Protein AF-A0A849E398-F1 (afdb_monomer)

Mean predicted aligned error: 9.37 Å

Structure (mmCIF, N/CA/C/O backbone):
data_AF-A0A849E398-F1
#
_entry.id   AF-A0A849E398-F1
#
loop_
_atom_site.group_PDB
_atom_site.id
_atom_site.type_symbol
_atom_site.label_atom_id
_atom_site.label_alt_id
_atom_site.label_comp_id
_atom_site.label_asym_id
_atom_site.label_entity_id
_atom_site.label_seq_id
_atom_site.pdbx_PDB_ins_code
_atom_site.Cartn_x
_atom_site.Cartn_y
_atom_site.Cartn_z
_atom_site.occupancy
_atom_site.B_iso_or_equiv
_atom_site.auth_seq_id
_atom_site.auth_comp_id
_atom_site.auth_asym_id
_atom_site.auth_atom_id
_atom_site.pdbx_PDB_model_num
ATOM 1 N N . MET A 1 1 ? -22.373 -8.648 -7.596 1.00 39.03 1 MET A N 1
ATOM 2 C CA . MET A 1 1 ? -21.657 -7.659 -8.432 1.00 39.03 1 MET A CA 1
ATOM 3 C C . MET A 1 1 ? -22.653 -6.930 -9.319 1.00 39.03 1 MET A C 1
ATOM 5 O O . MET A 1 1 ? -23.076 -7.460 -10.339 1.00 39.03 1 MET A O 1
ATOM 9 N N . GLN A 1 2 ? -23.095 -5.752 -8.886 1.00 28.80 2 GLN A N 1
ATOM 10 C CA . GLN A 1 2 ? -24.038 -4.921 -9.629 1.00 28.80 2 GLN A CA 1
ATOM 11 C C . GLN A 1 2 ? -23.223 -4.008 -10.554 1.00 28.80 2 GLN A C 1
ATOM 13 O O . GLN A 1 2 ? -22.438 -3.191 -10.081 1.00 28.80 2 GLN A O 1
ATOM 18 N N . LYS A 1 3 ? -23.329 -4.218 -11.870 1.00 31.73 3 LYS A N 1
ATOM 19 C CA . LYS A 1 3 ? -22.633 -3.413 -12.881 1.00 31.73 3 LYS A CA 1
ATOM 20 C C . LYS A 1 3 ? -23.387 -2.097 -13.063 1.00 31.73 3 LYS A C 1
ATOM 22 O O . LYS A 1 3 ? -24.464 -2.095 -13.654 1.00 31.73 3 LYS A O 1
ATOM 27 N N . SER A 1 4 ? -22.825 -0.998 -12.572 1.00 36.06 4 SER A N 1
ATOM 28 C CA . SER A 1 4 ? -23.300 0.346 -12.903 1.00 36.06 4 SER A CA 1
ATOM 29 C C . SER A 1 4 ? -22.571 0.833 -14.153 1.00 36.06 4 SER A C 1
ATOM 31 O O . SER A 1 4 ? -21.384 1.143 -14.111 1.00 36.06 4 SER A O 1
ATOM 33 N N . ASN A 1 5 ? -23.286 0.867 -15.278 1.00 31.56 5 ASN A N 1
ATOM 34 C CA . ASN A 1 5 ? -22.826 1.495 -16.512 1.00 31.56 5 ASN A CA 1
ATOM 35 C C . ASN A 1 5 ? -22.962 3.017 -16.374 1.00 31.56 5 ASN A C 1
ATOM 37 O O . ASN A 1 5 ? -24.070 3.541 -16.472 1.00 31.56 5 ASN A O 1
ATOM 41 N N . PHE A 1 6 ? -21.850 3.724 -16.187 1.00 32.88 6 PHE A N 1
ATOM 42 C CA . PHE A 1 6 ? -21.800 5.171 -16.393 1.00 32.88 6 PHE A CA 1
ATOM 43 C C . PHE A 1 6 ? -21.430 5.452 -17.852 1.00 32.88 6 PHE A C 1
ATOM 45 O O . PHE A 1 6 ? -20.308 5.198 -18.287 1.00 32.88 6 PHE A O 1
ATOM 52 N N . LEU A 1 7 ? -22.401 5.945 -18.624 1.00 28.73 7 LEU A N 1
ATOM 53 C CA . LEU A 1 7 ? -22.162 6.531 -19.940 1.00 28.73 7 LEU A CA 1
ATOM 54 C C . LEU A 1 7 ? -21.456 7.881 -19.757 1.00 28.73 7 LEU A C 1
ATOM 56 O O . LEU A 1 7 ? -22.035 8.815 -19.208 1.00 28.73 7 LEU A O 1
ATOM 60 N N . PHE A 1 8 ? -20.220 7.984 -20.243 1.00 36.38 8 PHE A N 1
ATOM 61 C CA . PHE A 1 8 ? -19.510 9.251 -20.401 1.00 36.38 8 PHE A CA 1
ATOM 62 C C . PHE A 1 8 ? -19.861 9.862 -21.760 1.00 36.38 8 PHE A C 1
ATOM 64 O O . PHE A 1 8 ? -19.475 9.332 -22.802 1.00 36.38 8 PHE A O 1
ATOM 71 N N . THR A 1 9 ? -20.580 10.984 -21.750 1.00 31.95 9 THR A N 1
ATOM 72 C CA . THR A 1 9 ? -20.839 11.779 -22.956 1.00 31.95 9 THR A CA 1
ATOM 73 C C . THR A 1 9 ? -19.773 12.864 -23.093 1.00 31.95 9 THR A C 1
ATOM 75 O O . THR A 1 9 ? -19.512 13.634 -22.173 1.00 31.95 9 THR A O 1
ATOM 78 N N . THR A 1 10 ? -19.148 12.888 -24.264 1.00 38.22 10 THR A N 1
ATOM 79 C CA . THR A 1 10 ? -18.083 13.782 -24.721 1.00 38.22 10 THR A CA 1
ATOM 80 C C . THR A 1 10 ? -18.471 15.265 -24.616 1.00 38.22 10 THR A C 1
ATOM 82 O O . THR A 1 10 ? -19.484 15.680 -25.178 1.00 38.22 10 THR A O 1
ATOM 85 N N . LEU A 1 11 ? -17.650 16.082 -23.943 1.00 35.12 11 LEU A N 1
ATOM 86 C CA . LEU A 1 11 ? -17.787 17.543 -23.924 1.00 35.12 11 LEU A CA 1
ATOM 87 C C . LEU A 1 11 ? -17.336 18.116 -25.281 1.00 35.12 11 LEU A C 1
ATOM 89 O O . LEU A 1 11 ? -16.148 18.123 -25.600 1.00 35.12 11 LEU A O 1
ATOM 93 N N . ILE A 1 12 ? -18.287 18.587 -26.087 1.00 40.00 12 ILE A N 1
ATOM 94 C CA . ILE A 1 12 ? -18.017 19.404 -27.275 1.00 40.00 12 ILE A CA 1
ATOM 95 C C . ILE A 1 12 ? -17.796 20.845 -26.804 1.00 40.00 12 ILE A C 1
ATOM 97 O O . ILE A 1 12 ? -18.658 21.440 -26.159 1.00 40.00 12 ILE A O 1
ATOM 101 N N . THR A 1 13 ? -16.643 21.417 -27.140 1.00 45.06 13 THR A N 1
ATOM 102 C CA . THR A 1 13 ? -16.348 22.843 -26.996 1.00 45.06 13 THR A CA 1
ATOM 103 C C . THR A 1 13 ? -17.248 23.655 -27.930 1.00 45.06 13 THR A C 1
ATOM 105 O O . THR A 1 13 ? -17.006 23.742 -29.131 1.00 45.06 13 THR A O 1
ATOM 108 N N . ALA A 1 14 ? -18.295 24.268 -27.379 1.00 37.00 14 ALA A N 1
ATOM 109 C CA . ALA A 1 14 ? -19.116 25.250 -28.078 1.00 37.00 14 ALA A CA 1
ATOM 110 C C . ALA A 1 14 ? -18.798 26.651 -27.541 1.00 37.00 14 ALA A C 1
ATOM 112 O O . ALA A 1 14 ? -19.185 27.022 -26.435 1.00 37.00 14 ALA A O 1
ATOM 113 N N . SER A 1 15 ? -18.061 27.430 -28.332 1.00 46.34 15 SER A N 1
ATOM 114 C CA . SER A 1 15 ? -17.864 28.863 -28.121 1.00 46.34 15 SER A CA 1
ATOM 115 C C . SER A 1 15 ? -19.216 29.573 -28.240 1.00 46.34 15 SER A C 1
ATOM 117 O O . SER A 1 15 ? -19.735 29.734 -29.344 1.00 46.34 15 SER A O 1
ATOM 119 N N . LEU A 1 16 ? -19.811 29.970 -27.113 1.00 40.53 16 LEU A N 1
ATOM 120 C CA . LEU A 1 16 ? -21.103 30.652 -27.095 1.00 40.53 16 LEU A CA 1
ATOM 121 C C . LEU A 1 16 ? -20.897 32.174 -27.099 1.00 40.53 16 LEU A C 1
ATOM 123 O O . LEU A 1 16 ? -20.474 32.773 -26.112 1.00 40.53 16 LEU A O 1
ATOM 127 N N . LEU A 1 17 ? -21.188 32.792 -28.245 1.00 44.00 17 LEU A N 1
ATOM 128 C CA . LEU A 1 17 ? -21.324 34.239 -28.404 1.00 44.00 17 LEU A CA 1
ATOM 129 C C . LEU A 1 17 ? -22.580 34.706 -27.654 1.00 44.00 17 LEU A C 1
ATOM 131 O O . LEU A 1 17 ? -23.696 34.310 -27.993 1.00 44.00 17 LEU A O 1
ATOM 135 N N . ILE A 1 18 ? -22.396 35.559 -26.646 1.00 53.00 18 ILE A N 1
ATOM 136 C CA . ILE A 1 18 ? -23.486 36.158 -25.869 1.00 53.00 18 ILE A CA 1
ATOM 137 C C . ILE A 1 18 ? -24.144 37.244 -26.727 1.00 53.00 18 ILE A C 1
ATOM 139 O O . ILE A 1 18 ? -23.581 38.322 -26.916 1.00 53.00 18 ILE A O 1
ATOM 143 N N . ASN A 1 19 ? -25.339 36.963 -27.248 1.00 43.03 19 ASN A N 1
ATOM 144 C CA . ASN A 1 19 ? -26.236 38.001 -27.747 1.00 43.03 19 ASN A CA 1
ATOM 145 C C . ASN A 1 19 ? -27.068 38.530 -26.578 1.00 43.03 19 ASN A C 1
ATOM 147 O O . ASN A 1 19 ? -27.818 37.792 -25.943 1.00 43.03 19 ASN A O 1
ATOM 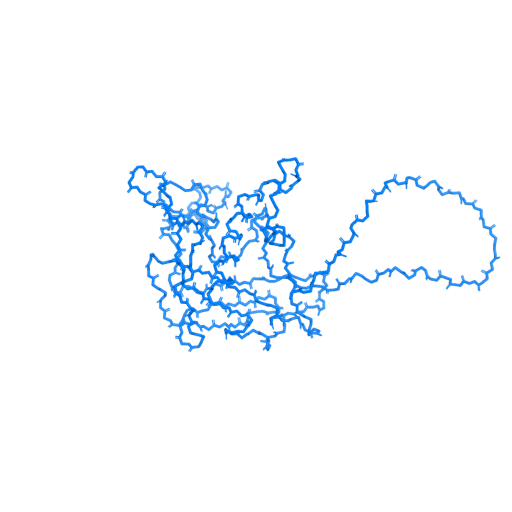151 N N . LEU A 1 20 ? -26.913 39.824 -26.308 1.00 52.88 20 LEU A N 1
ATOM 152 C CA . LEU A 1 20 ? -27.675 40.573 -25.322 1.00 52.88 20 LEU A CA 1
ATOM 153 C C . LEU A 1 20 ? -28.962 41.097 -25.975 1.00 52.88 20 LEU A C 1
ATOM 155 O O . LEU A 1 20 ? -28.922 42.080 -26.712 1.00 52.88 20 LEU A O 1
ATOM 159 N N . THR A 1 21 ? -30.104 40.480 -25.674 1.00 60.03 21 THR A N 1
ATOM 160 C CA . THR A 1 21 ? -31.428 41.096 -25.855 1.00 60.03 21 THR A CA 1
ATOM 161 C C . THR A 1 21 ? -32.312 40.710 -24.673 1.00 60.03 21 THR A C 1
ATOM 163 O O . THR A 1 21 ? -32.605 39.531 -24.488 1.00 60.03 21 THR A O 1
ATOM 166 N N . GLY A 1 22 ? -32.706 41.683 -23.851 1.00 45.12 22 GLY A N 1
ATOM 167 C CA . GLY A 1 22 ? -33.630 41.464 -22.736 1.00 45.12 22 GLY A CA 1
ATOM 168 C C . GLY A 1 22 ? -35.095 41.629 -23.141 1.00 45.12 22 GLY A C 1
ATOM 169 O O . GLY A 1 22 ? -35.375 42.367 -24.081 1.00 45.12 22 GLY A O 1
ATOM 170 N N . CYS A 1 23 ? -36.015 41.005 -22.394 1.00 56.72 23 CYS A N 1
ATOM 171 C CA . CYS A 1 23 ? -37.279 41.614 -21.954 1.00 56.72 23 CYS A CA 1
ATOM 172 C C . CYS A 1 23 ? -38.019 40.698 -20.951 1.00 56.72 23 CYS A C 1
ATOM 174 O O . CYS A 1 23 ? -38.352 39.570 -21.290 1.00 56.72 23 CYS A O 1
ATOM 176 N N . GLY A 1 24 ? -38.243 41.230 -19.745 1.00 47.62 24 GLY A N 1
ATOM 177 C CA . GLY A 1 24 ? -39.257 40.923 -18.721 1.00 47.62 24 GLY A CA 1
ATOM 178 C C . GLY A 1 24 ? -40.036 39.601 -18.700 1.00 47.62 24 GLY A C 1
ATOM 179 O O . GLY A 1 24 ? -40.875 39.359 -19.559 1.00 47.62 24 GLY A O 1
ATOM 180 N N . SER A 1 25 ? -39.903 38.875 -17.588 1.00 43.19 25 SER A N 1
ATOM 181 C CA . SER A 1 25 ? -40.995 38.548 -16.652 1.00 43.19 25 SER A CA 1
ATOM 182 C C . SER A 1 25 ? -40.379 37.930 -15.388 1.00 43.19 25 SER A C 1
ATOM 184 O O . SER A 1 25 ? -39.350 37.266 -15.476 1.00 43.19 25 SER A O 1
ATOM 186 N N . ASP A 1 26 ? -40.971 38.211 -14.228 1.00 52.12 26 ASP A N 1
ATOM 187 C CA . ASP A 1 26 ? -40.501 37.857 -12.882 1.00 52.12 26 ASP A CA 1
ATOM 188 C C . ASP A 1 26 ? -40.542 36.346 -12.589 1.00 52.12 26 ASP A C 1
ATOM 190 O O . ASP A 1 26 ? -41.364 35.886 -11.803 1.00 52.12 26 ASP A O 1
ATOM 194 N N . ASP A 1 27 ? -39.620 35.582 -13.168 1.00 52.88 27 ASP A N 1
ATOM 195 C CA . ASP A 1 27 ? -39.267 34.251 -12.682 1.00 52.88 27 ASP A CA 1
ATOM 196 C C . ASP A 1 27 ? -37.792 34.287 -12.275 1.00 52.88 27 ASP A C 1
ATOM 198 O O . ASP A 1 27 ? -36.885 34.359 -13.107 1.00 52.88 27 ASP A O 1
ATOM 202 N N . ASN A 1 28 ? -37.538 34.293 -10.963 1.00 54.06 28 ASN A N 1
ATOM 203 C CA . ASN A 1 28 ? -36.211 34.038 -10.409 1.00 54.06 28 ASN A CA 1
ATOM 204 C C . ASN A 1 28 ? -35.897 32.549 -10.603 1.00 54.06 28 ASN A C 1
ATOM 206 O O . ASN A 1 28 ? -35.917 31.775 -9.647 1.00 54.06 28 ASN A O 1
ATOM 210 N N . ASP A 1 29 ? -35.676 32.154 -11.855 1.00 56.31 29 ASP A N 1
ATOM 211 C CA . ASP A 1 29 ? -35.221 30.823 -12.225 1.00 56.31 29 ASP A CA 1
ATOM 212 C C . ASP A 1 29 ? -33.737 30.752 -11.850 1.00 56.31 29 ASP A C 1
ATOM 214 O O . ASP A 1 29 ? -32.826 31.038 -12.632 1.00 56.31 29 ASP A O 1
ATOM 218 N N . THR A 1 30 ? -33.484 30.516 -10.562 1.00 62.19 30 THR A N 1
ATOM 219 C CA . THR A 1 30 ? -32.141 30.243 -10.070 1.00 62.19 30 THR A CA 1
ATOM 220 C C . THR A 1 30 ? -31.662 28.994 -10.781 1.00 62.19 30 THR A C 1
ATOM 222 O O . THR A 1 30 ? -32.211 27.917 -10.565 1.00 62.19 30 THR A O 1
ATOM 225 N N . ILE A 1 31 ? -30.643 29.139 -11.626 1.00 66.00 31 ILE A N 1
ATOM 226 C CA . ILE A 1 31 ? -29.955 28.004 -12.234 1.00 66.00 31 ILE A CA 1
ATOM 227 C C . ILE A 1 31 ? -29.358 27.181 -11.088 1.00 66.00 31 ILE A C 1
ATOM 229 O O . ILE A 1 31 ? -28.318 27.536 -10.530 1.00 66.00 31 ILE A O 1
ATOM 233 N N . GLU A 1 32 ? -30.049 26.112 -10.703 1.00 72.25 32 GLU A N 1
ATOM 234 C CA . GLU A 1 32 ? -29.583 25.160 -9.705 1.00 72.25 32 GLU A CA 1
ATOM 235 C C . GLU A 1 32 ? -28.477 24.332 -10.365 1.00 72.25 32 GLU A C 1
ATOM 237 O O . GLU A 1 32 ? -28.721 23.441 -11.182 1.00 72.25 32 GLU A O 1
ATOM 242 N N . LEU A 1 33 ? -27.225 24.711 -10.103 1.00 75.81 33 LEU A N 1
ATOM 243 C CA . LEU A 1 33 ? -26.089 23.917 -10.548 1.00 75.81 33 LEU A CA 1
ATOM 244 C C . LEU A 1 33 ? -26.115 22.589 -9.784 1.00 75.81 33 LEU A C 1
ATOM 246 O O . LEU A 1 33 ? -26.339 22.602 -8.572 1.00 75.81 33 LEU A O 1
ATOM 250 N N . PRO A 1 34 ? -25.876 21.450 -10.454 1.00 76.94 34 PRO A N 1
ATOM 251 C CA . PRO A 1 34 ? -25.828 20.170 -9.767 1.00 76.94 34 PRO A CA 1
ATOM 252 C C . PRO A 1 34 ? -24.767 20.216 -8.663 1.00 76.94 34 PRO A C 1
ATOM 254 O O . PRO A 1 34 ? -23.627 20.623 -8.907 1.00 76.94 34 PRO A O 1
ATOM 257 N N . GLU A 1 35 ? -25.146 19.807 -7.451 1.00 80.19 35 GLU A N 1
ATOM 258 C CA . GLU A 1 35 ? -24.208 19.684 -6.338 1.00 80.19 35 GLU A CA 1
ATOM 259 C C . GLU A 1 35 ? -23.122 18.670 -6.715 1.00 80.19 35 GLU A C 1
ATOM 261 O O . GLU A 1 35 ? -23.411 17.554 -7.159 1.00 80.19 35 GLU A O 1
ATOM 266 N N . ILE A 1 36 ? -21.856 19.067 -6.572 1.00 81.50 36 ILE A N 1
ATOM 267 C CA . ILE A 1 36 ? -20.735 18.149 -6.771 1.00 81.50 36 ILE A CA 1
ATOM 268 C C . ILE A 1 36 ? -20.772 17.143 -5.616 1.00 81.50 36 ILE A C 1
ATOM 270 O O . ILE A 1 36 ? -20.712 17.570 -4.461 1.00 81.50 36 ILE A O 1
ATOM 274 N N . PRO A 1 37 ? -20.833 15.825 -5.884 1.00 86.56 37 PRO A N 1
ATOM 275 C CA . PRO A 1 37 ? -20.825 14.831 -4.823 1.00 86.56 37 PRO A CA 1
ATOM 276 C C . PRO A 1 37 ? -19.591 14.991 -3.937 1.00 86.56 37 PRO A C 1
ATOM 278 O O . PRO A 1 37 ? -18.456 15.016 -4.428 1.00 86.56 37 PRO A O 1
ATOM 281 N N . LYS A 1 38 ? -19.813 15.092 -2.627 1.00 91.56 38 LYS A N 1
ATOM 282 C CA . LYS A 1 38 ? -18.729 15.085 -1.649 1.00 91.56 38 LYS A CA 1
ATOM 283 C C . LYS A 1 38 ? -18.169 13.672 -1.561 1.00 91.56 38 LYS A C 1
ATOM 285 O O . LYS A 1 38 ? -18.923 12.708 -1.458 1.00 91.56 38 LYS A O 1
ATOM 290 N N . LEU A 1 39 ? -16.854 13.553 -1.642 1.00 94.06 39 LEU A N 1
ATOM 291 C CA . LEU A 1 39 ? -16.155 12.281 -1.647 1.00 94.06 39 LEU A CA 1
ATOM 292 C C . LEU A 1 39 ? -14.870 12.387 -0.841 1.00 94.06 39 LEU A C 1
ATOM 294 O O . LEU A 1 39 ? -14.196 13.419 -0.833 1.00 94.06 39 LEU A O 1
ATOM 298 N N . MET A 1 40 ? -14.528 11.274 -0.210 1.00 96.62 40 MET A N 1
ATOM 299 C CA . MET A 1 40 ? -13.259 11.063 0.458 1.00 96.62 40 MET A CA 1
ATOM 300 C C . MET A 1 40 ? -12.630 9.780 -0.085 1.00 96.62 40 MET A C 1
ATOM 302 O O . MET A 1 40 ? -13.318 8.771 -0.264 1.00 96.62 40 MET A O 1
ATOM 306 N N . VAL A 1 41 ? -11.332 9.837 -0.378 1.00 97.12 41 VAL A N 1
ATOM 307 C CA . VAL A 1 41 ? -10.562 8.751 -1.001 1.00 97.12 41 VAL A CA 1
ATOM 308 C C . VAL A 1 41 ? -9.262 8.511 -0.236 1.00 97.12 41 VAL A C 1
ATOM 310 O O . VAL A 1 41 ? -8.697 9.468 0.301 1.00 97.12 41 VAL A O 1
ATOM 313 N N . PRO A 1 42 ? -8.749 7.272 -0.175 1.00 96.88 42 PRO A N 1
ATOM 314 C CA . PRO A 1 42 ? -7.367 7.018 0.220 1.00 96.88 42 PRO A CA 1
ATOM 315 C C . PRO A 1 42 ? -6.409 7.614 -0.811 1.00 96.88 42 PRO A C 1
ATOM 317 O O . PRO A 1 42 ? -6.642 7.475 -2.005 1.00 96.88 42 PRO A O 1
ATOM 320 N N . THR A 1 43 ? -5.321 8.239 -0.372 1.00 96.06 43 THR A N 1
ATOM 321 C CA . THR A 1 43 ? -4.315 8.815 -1.270 1.00 96.06 43 THR A CA 1
ATOM 322 C C . THR A 1 43 ? -3.596 7.706 -2.040 1.00 96.06 43 THR A C 1
ATOM 324 O O . THR A 1 43 ? -2.847 6.928 -1.447 1.00 96.06 43 THR A O 1
ATOM 327 N N . TYR A 1 44 ? -3.786 7.646 -3.359 1.00 95.19 44 TYR A N 1
ATOM 328 C CA . TYR A 1 44 ? -3.021 6.763 -4.241 1.00 95.19 44 TYR A CA 1
ATOM 329 C C . TYR A 1 44 ? -2.891 7.392 -5.630 1.00 95.19 44 TYR A C 1
ATOM 331 O O . TYR A 1 44 ? -3.655 7.082 -6.536 1.00 95.19 44 TYR A O 1
ATOM 339 N N . ALA A 1 45 ? -1.901 8.267 -5.786 1.00 93.50 45 ALA A N 1
ATOM 340 C CA . ALA A 1 45 ? -1.553 8.935 -7.036 1.00 93.50 45 ALA A CA 1
ATOM 341 C C . ALA A 1 45 ? -0.056 8.723 -7.345 1.00 93.50 45 ALA A C 1
ATOM 343 O O . ALA A 1 45 ? 0.764 9.628 -7.132 1.00 93.50 45 ALA A O 1
ATOM 344 N N . PRO A 1 46 ? 0.340 7.512 -7.791 1.00 92.69 46 PRO A N 1
ATOM 345 C CA . PRO A 1 46 ? 1.724 7.195 -8.145 1.00 92.69 46 PRO A CA 1
ATOM 346 C C . PRO A 1 46 ? 2.318 8.131 -9.199 1.00 92.69 46 PRO A C 1
ATOM 348 O O . PRO A 1 46 ? 3.509 8.426 -9.115 1.00 92.69 46 PRO A O 1
ATOM 351 N N . SER A 1 47 ? 1.526 8.664 -10.137 1.00 90.06 47 SER A N 1
ATOM 352 C CA . SER A 1 47 ? 2.046 9.618 -11.129 1.00 90.06 47 SER A CA 1
ATOM 353 C C . SER A 1 47 ? 2.533 10.936 -10.508 1.00 90.06 47 SER A C 1
ATOM 355 O O . SER A 1 47 ? 3.424 11.590 -11.049 1.00 90.06 47 SER A O 1
ATOM 357 N N . ALA A 1 48 ? 1.986 11.295 -9.343 1.00 90.00 48 ALA A N 1
ATOM 358 C CA . ALA A 1 48 ? 2.334 12.481 -8.569 1.00 90.00 48 ALA A CA 1
ATOM 359 C C . ALA A 1 48 ? 3.259 12.174 -7.375 1.00 90.00 48 ALA A C 1
ATOM 361 O O . ALA A 1 48 ? 3.474 13.040 -6.527 1.00 90.00 48 ALA A O 1
ATOM 362 N N . GLY A 1 49 ? 3.756 10.936 -7.248 1.00 89.38 49 GLY A N 1
ATOM 363 C CA . GLY A 1 49 ? 4.558 10.499 -6.098 1.00 89.38 49 GLY A CA 1
ATOM 364 C C . GLY A 1 49 ? 3.792 10.476 -4.768 1.00 89.38 49 GLY A C 1
ATOM 365 O O . GLY A 1 49 ? 4.400 10.350 -3.709 1.00 89.38 49 GLY A O 1
ATOM 366 N N . SER A 1 50 ? 2.462 10.598 -4.800 1.00 92.50 50 SER A N 1
ATOM 367 C CA . SER A 1 50 ? 1.608 10.630 -3.611 1.00 92.50 50 SER A CA 1
ATOM 368 C C . SER A 1 50 ? 1.022 9.245 -3.368 1.00 92.50 50 SER A C 1
ATOM 370 O O . SER A 1 50 ? -0.104 8.946 -3.755 1.00 92.50 50 SER A O 1
ATOM 372 N N . ILE A 1 51 ? 1.815 8.376 -2.751 1.00 93.19 51 ILE A N 1
ATOM 373 C CA . ILE A 1 51 ? 1.449 6.999 -2.401 1.00 93.19 51 ILE A CA 1
ATOM 374 C C . ILE A 1 51 ? 1.708 6.763 -0.909 1.00 93.19 51 ILE A C 1
ATOM 376 O O . ILE A 1 51 ? 2.555 7.449 -0.329 1.00 93.19 51 ILE A O 1
ATOM 380 N N . PRO A 1 52 ? 1.004 5.820 -0.256 1.00 93.00 52 PRO A N 1
ATOM 381 C CA . PRO A 1 52 ? 1.352 5.432 1.106 1.00 93.00 52 PRO A CA 1
ATOM 382 C C . PRO A 1 52 ? 2.782 4.886 1.127 1.00 93.00 52 PRO A C 1
ATOM 384 O O . PRO A 1 52 ? 3.207 4.253 0.169 1.00 93.00 52 PRO A O 1
ATOM 387 N N . VAL A 1 53 ? 3.518 5.120 2.210 1.00 91.38 53 VAL A N 1
ATOM 388 C CA . VAL A 1 53 ? 4.816 4.477 2.465 1.00 91.38 53 VAL A CA 1
ATOM 389 C C . VAL A 1 53 ? 4.676 3.603 3.704 1.00 91.38 53 VAL A C 1
ATOM 391 O O . VAL A 1 53 ? 4.069 4.079 4.665 1.00 91.38 53 VAL A O 1
ATOM 394 N N . PRO A 1 54 ? 5.206 2.366 3.715 1.00 92.50 54 PRO A N 1
ATOM 395 C CA . PRO A 1 54 ? 6.011 1.719 2.681 1.00 92.50 54 PRO A CA 1
ATOM 396 C C . PRO A 1 54 ? 5.196 1.317 1.442 1.00 92.50 54 PRO A C 1
ATOM 398 O O . PRO A 1 54 ? 4.012 1.003 1.548 1.00 92.50 54 PRO A O 1
ATOM 401 N N . ASN A 1 55 ? 5.836 1.320 0.268 1.00 92.81 55 ASN A N 1
ATOM 402 C CA . ASN A 1 55 ? 5.228 0.846 -0.977 1.00 92.81 55 ASN A CA 1
ATOM 403 C C . ASN A 1 55 ? 6.275 0.349 -1.970 1.00 92.81 55 ASN A C 1
ATOM 405 O O . ASN A 1 55 ? 7.279 1.009 -2.230 1.00 92.81 55 ASN A O 1
ATOM 409 N N . ASP A 1 56 ? 5.993 -0.810 -2.548 1.00 91.38 56 ASP A N 1
ATOM 410 C CA . ASP A 1 56 ? 6.907 -1.550 -3.409 1.00 91.38 56 ASP A CA 1
ATOM 411 C C . ASP A 1 56 ? 7.149 -0.905 -4.778 1.00 91.38 56 ASP A C 1
ATOM 413 O O . ASP A 1 56 ? 8.164 -1.182 -5.415 1.00 91.38 56 ASP A O 1
ATOM 417 N N . ILE A 1 57 ? 6.285 0.020 -5.212 1.00 90.38 57 ILE A N 1
ATOM 418 C CA . ILE A 1 57 ? 6.533 0.851 -6.402 1.00 90.38 57 ILE A CA 1
ATOM 419 C C . ILE A 1 57 ? 7.847 1.632 -6.255 1.00 90.38 57 ILE A C 1
ATOM 421 O O . ILE A 1 57 ? 8.503 1.922 -7.252 1.00 90.38 57 ILE A O 1
ATOM 425 N N . LEU A 1 58 ? 8.281 1.914 -5.024 1.00 92.19 58 LEU A N 1
ATOM 426 C CA . LEU A 1 58 ? 9.534 2.615 -4.752 1.00 92.19 58 LEU A CA 1
ATOM 427 C C . LEU A 1 58 ? 10.777 1.732 -4.927 1.00 92.19 58 LEU A C 1
ATOM 429 O O . LEU A 1 58 ? 11.878 2.245 -4.807 1.00 92.19 58 LEU A O 1
ATOM 433 N N . PHE A 1 59 ? 10.644 0.447 -5.268 1.00 90.75 59 PHE A N 1
ATOM 434 C CA . PHE A 1 59 ? 11.760 -0.359 -5.781 1.00 90.75 59 PHE A CA 1
ATOM 435 C C . PHE A 1 59 ? 11.893 -0.295 -7.307 1.00 90.75 59 PHE A C 1
ATOM 437 O O . PHE A 1 59 ? 12.807 -0.893 -7.875 1.00 90.75 59 PHE A O 1
ATOM 444 N N . LEU A 1 60 ? 10.982 0.382 -8.013 1.00 86.50 60 LEU A N 1
ATOM 445 C CA . LEU A 1 60 ? 10.993 0.389 -9.471 1.00 86.50 60 LEU A CA 1
ATOM 446 C C . LEU A 1 60 ? 12.317 0.958 -10.004 1.00 86.50 60 LEU A C 1
ATOM 448 O O . LEU A 1 60 ? 12.714 2.074 -9.679 1.00 86.50 60 LEU A O 1
ATOM 452 N N . GLY A 1 61 ? 12.990 0.176 -10.850 1.00 83.88 61 GLY A N 1
ATOM 453 C CA . GLY A 1 61 ? 14.264 0.551 -11.465 1.00 83.88 61 GLY A CA 1
ATOM 454 C C . GLY A 1 61 ? 15.510 0.276 -10.616 1.00 83.88 61 GLY A C 1
ATOM 455 O O . GLY A 1 61 ? 16.607 0.531 -11.105 1.00 83.88 61 GLY A O 1
ATOM 456 N N . THR A 1 62 ? 15.375 -0.262 -9.399 1.00 87.19 62 THR A N 1
ATOM 457 C CA . THR A 1 62 ? 16.539 -0.664 -8.594 1.00 87.19 62 THR A CA 1
ATOM 458 C C . THR A 1 62 ? 17.275 -1.859 -9.205 1.00 87.19 62 THR A C 1
ATOM 460 O O . THR A 1 62 ? 16.661 -2.766 -9.774 1.00 87.19 62 THR A O 1
ATOM 463 N N . THR A 1 63 ? 18.600 -1.877 -9.061 1.00 84.88 63 THR A N 1
ATOM 464 C CA . THR A 1 63 ? 19.469 -3.001 -9.460 1.00 84.88 63 THR A CA 1
ATOM 465 C C . THR A 1 63 ? 20.216 -3.626 -8.286 1.00 84.88 63 THR A C 1
ATOM 467 O O . THR A 1 63 ? 20.870 -4.652 -8.454 1.00 84.88 63 THR A O 1
ATOM 470 N N . ASP A 1 64 ? 20.145 -3.004 -7.110 1.00 82.69 64 ASP A N 1
ATOM 471 C CA . ASP A 1 64 ? 20.927 -3.342 -5.918 1.00 82.69 64 ASP A CA 1
ATOM 472 C C . ASP A 1 64 ? 20.051 -3.629 -4.689 1.00 82.69 64 ASP A C 1
ATOM 474 O O . ASP A 1 64 ? 20.566 -3.748 -3.582 1.00 82.69 64 ASP A O 1
ATOM 478 N N . LEU A 1 65 ? 18.741 -3.796 -4.914 1.00 86.12 65 LEU A N 1
ATOM 479 C CA . LEU A 1 65 ? 17.708 -4.108 -3.917 1.00 86.12 65 LEU A CA 1
ATOM 480 C C . LEU A 1 65 ? 17.339 -2.945 -2.990 1.00 86.12 65 LEU A C 1
ATOM 482 O O . LEU A 1 65 ? 16.423 -3.078 -2.181 1.00 86.12 65 LEU A O 1
ATOM 486 N N . THR A 1 66 ? 17.977 -1.788 -3.153 1.00 90.25 66 THR A N 1
ATOM 487 C CA . THR A 1 66 ? 17.665 -0.607 -2.353 1.00 90.25 66 THR A CA 1
ATOM 488 C C . THR A 1 66 ? 16.412 0.119 -2.840 1.00 90.25 66 THR A C 1
ATOM 490 O O . THR A 1 66 ? 15.946 -0.070 -3.973 1.00 90.25 66 THR A O 1
ATOM 493 N N . LEU A 1 67 ? 15.849 0.950 -1.961 1.00 90.56 67 LEU A N 1
ATOM 494 C CA . LEU A 1 67 ? 14.763 1.864 -2.301 1.00 90.56 67 LEU A CA 1
ATOM 495 C C . LEU A 1 67 ? 15.229 2.932 -3.303 1.00 90.56 67 LEU A C 1
ATOM 497 O O . LEU A 1 67 ? 16.316 3.488 -3.199 1.00 90.56 67 LEU A O 1
ATOM 501 N N . ASN A 1 68 ? 14.354 3.266 -4.244 1.00 88.94 68 ASN A N 1
ATOM 502 C CA . ASN A 1 68 ? 14.558 4.260 -5.292 1.00 88.94 68 ASN A CA 1
ATOM 503 C C . ASN A 1 68 ? 13.521 5.393 -5.172 1.00 88.94 68 ASN A C 1
ATOM 505 O O . ASN A 1 68 ? 12.748 5.669 -6.094 1.00 88.94 68 ASN A O 1
ATOM 509 N N . ILE A 1 69 ? 13.455 6.028 -3.998 1.00 89.81 69 ILE A N 1
ATOM 510 C CA . ILE A 1 69 ? 12.577 7.179 -3.753 1.00 89.81 69 ILE A CA 1
ATOM 511 C C . ILE A 1 69 ? 13.105 8.375 -4.562 1.00 89.81 69 ILE A C 1
ATOM 513 O O . ILE A 1 69 ? 14.284 8.711 -4.429 1.00 89.81 69 ILE A O 1
ATOM 517 N N . PRO A 1 70 ? 12.271 9.056 -5.371 1.00 89.19 70 PRO A N 1
ATOM 518 C CA . PRO A 1 70 ? 12.693 10.266 -6.068 1.00 89.19 70 PRO A CA 1
ATOM 519 C C . PRO A 1 70 ? 13.142 11.355 -5.085 1.00 89.19 70 PRO A C 1
ATOM 521 O O . PRO A 1 70 ? 12.376 11.764 -4.215 1.00 89.19 70 PRO A O 1
ATOM 524 N N . VAL A 1 71 ? 14.370 11.848 -5.256 1.00 90.81 71 VAL A N 1
ATOM 525 C CA . VAL A 1 71 ? 14.971 12.931 -4.460 1.00 90.81 71 VAL A CA 1
ATOM 526 C C . VAL A 1 71 ? 15.481 14.038 -5.380 1.00 90.81 71 VAL A C 1
ATOM 528 O O . VAL A 1 71 ? 15.815 13.789 -6.538 1.00 90.81 71 VAL A O 1
ATOM 531 N N . ALA A 1 72 ? 15.536 15.272 -4.875 1.00 91.75 72 ALA A N 1
ATOM 532 C CA . ALA A 1 72 ? 15.988 16.419 -5.665 1.00 91.75 72 ALA A CA 1
ATOM 533 C C . ALA A 1 72 ? 17.497 16.376 -5.963 1.00 91.75 72 ALA A C 1
ATOM 535 O O . ALA A 1 72 ? 17.915 16.741 -7.060 1.00 91.75 72 ALA A O 1
ATOM 536 N N . ASP A 1 73 ? 18.293 15.933 -4.986 1.00 91.88 73 ASP A N 1
ATOM 537 C CA . ASP A 1 73 ? 19.745 15.794 -5.090 1.00 91.88 73 ASP A CA 1
ATOM 538 C C . ASP A 1 73 ? 20.202 14.508 -4.373 1.00 91.88 73 ASP A C 1
ATOM 540 O O . ASP A 1 73 ? 20.193 14.466 -3.140 1.00 91.88 73 ASP A O 1
ATOM 544 N N . PRO A 1 74 ? 20.593 13.453 -5.112 1.00 89.94 74 PRO A N 1
ATOM 545 C CA . PRO A 1 74 ? 21.038 12.194 -4.522 1.00 89.94 74 PRO A CA 1
ATOM 546 C C . PRO A 1 74 ? 22.392 12.287 -3.796 1.00 89.94 74 PRO A C 1
ATOM 548 O O . PRO A 1 74 ? 22.738 11.361 -3.069 1.00 89.94 74 PRO A O 1
ATOM 551 N N . GLU A 1 75 ? 23.156 13.376 -3.949 1.00 92.88 75 GLU A N 1
ATOM 552 C CA . GLU A 1 75 ? 24.421 13.588 -3.226 1.00 92.88 75 GLU A CA 1
ATOM 553 C C . GLU A 1 75 ? 24.225 14.329 -1.888 1.00 92.88 75 GLU A C 1
ATOM 555 O O . GLU A 1 75 ? 25.158 14.454 -1.086 1.00 92.88 75 GLU A O 1
ATOM 560 N N . ASN A 1 76 ? 23.006 14.793 -1.594 1.00 93.12 76 ASN A N 1
ATOM 561 C CA . ASN A 1 76 ? 22.692 15.476 -0.346 1.00 93.12 76 ASN A CA 1
ATOM 562 C C . ASN A 1 76 ? 22.417 14.487 0.800 1.00 93.12 76 ASN A C 1
ATOM 564 O O . ASN A 1 76 ? 21.276 14.248 1.186 1.00 93.12 76 ASN A O 1
ATOM 568 N N . PHE A 1 77 ? 23.473 13.978 1.432 1.00 88.75 77 PHE A N 1
ATOM 569 C CA . PHE A 1 77 ? 23.366 13.088 2.602 1.00 88.75 77 PHE A CA 1
ATOM 570 C C . PHE A 1 77 ? 22.767 13.742 3.864 1.00 88.75 77 PHE A C 1
ATOM 572 O O . PHE A 1 77 ? 22.565 13.063 4.871 1.00 88.75 77 PHE A O 1
ATOM 579 N N . GLY A 1 78 ? 22.500 15.053 3.841 1.00 92.12 78 GLY A N 1
ATOM 580 C CA . GLY A 1 78 ? 21.719 15.734 4.874 1.00 92.12 78 GLY A CA 1
ATOM 581 C C . GLY A 1 78 ? 20.206 15.548 4.712 1.00 92.12 78 GLY A C 1
ATOM 582 O O . GLY A 1 78 ? 19.470 15.823 5.658 1.00 92.12 78 GLY A O 1
ATOM 583 N N . ASP A 1 79 ? 19.745 15.090 3.544 1.00 91.69 79 ASP A N 1
ATOM 584 C CA . ASP A 1 79 ? 18.353 14.729 3.287 1.00 91.69 79 ASP A CA 1
ATOM 585 C C . ASP A 1 79 ? 18.065 13.312 3.825 1.00 91.69 79 ASP A C 1
ATOM 587 O O . ASP A 1 79 ? 18.639 12.330 3.341 1.00 91.69 79 ASP A O 1
ATOM 591 N N . PRO A 1 80 ? 17.158 13.159 4.808 1.00 90.50 80 PRO A N 1
ATOM 592 C CA . PRO A 1 80 ? 16.779 11.847 5.319 1.00 90.50 80 PRO A CA 1
ATOM 593 C C . PRO A 1 80 ? 16.250 10.890 4.243 1.00 90.50 80 PRO A C 1
ATOM 595 O O . PRO A 1 80 ? 16.403 9.681 4.398 1.00 90.50 80 PRO A O 1
ATOM 598 N N . GLN A 1 81 ? 15.650 11.389 3.155 1.00 89.94 81 GLN A N 1
ATOM 599 C CA . GLN A 1 81 ? 15.167 10.536 2.064 1.00 89.94 81 GLN A CA 1
ATOM 600 C C . GLN A 1 81 ? 16.317 9.874 1.301 1.00 89.94 81 GLN A C 1
ATOM 602 O O . GLN A 1 81 ? 16.222 8.693 0.971 1.00 89.94 81 GLN A O 1
ATOM 607 N N . VAL A 1 82 ? 17.433 10.584 1.101 1.00 91.62 82 VAL A N 1
ATOM 608 C CA . VAL A 1 82 ? 18.652 10.012 0.504 1.00 91.62 82 VAL A CA 1
ATOM 609 C C . VAL A 1 82 ? 19.201 8.895 1.394 1.00 91.62 82 VAL A C 1
ATOM 611 O O . VAL A 1 82 ? 19.577 7.836 0.899 1.00 91.62 82 VAL A O 1
ATOM 614 N N . ALA A 1 83 ? 19.184 9.080 2.717 1.00 88.56 83 ALA A N 1
ATOM 615 C CA . ALA A 1 83 ? 19.595 8.033 3.651 1.00 88.56 83 ALA A CA 1
ATOM 616 C C . ALA A 1 83 ? 18.655 6.812 3.615 1.00 88.56 83 ALA A C 1
ATOM 618 O O . ALA A 1 83 ? 19.128 5.677 3.639 1.00 88.56 83 ALA A O 1
ATOM 619 N N . ILE A 1 84 ? 17.338 7.019 3.513 1.00 89.81 84 ILE A N 1
ATOM 620 C CA . ILE A 1 84 ? 16.354 5.930 3.380 1.00 89.81 84 ILE A CA 1
ATOM 621 C C . ILE A 1 84 ? 16.577 5.134 2.086 1.00 89.81 84 ILE A C 1
ATOM 623 O O . ILE A 1 84 ? 16.465 3.912 2.115 1.00 89.81 84 ILE A O 1
ATOM 627 N N . ASN A 1 85 ? 16.978 5.783 0.989 1.00 90.75 85 ASN A N 1
ATOM 628 C CA . ASN A 1 85 ? 17.342 5.098 -0.258 1.00 90.75 85 ASN A CA 1
ATOM 629 C C . ASN A 1 85 ? 18.561 4.177 -0.136 1.00 90.75 85 ASN A C 1
ATOM 631 O O . ASN A 1 85 ? 18.786 3.365 -1.018 1.00 90.75 85 ASN A O 1
ATOM 635 N N . SER A 1 86 ? 19.338 4.247 0.948 1.00 87.56 86 SER A N 1
ATOM 636 C CA . SER A 1 86 ? 20.418 3.281 1.200 1.00 87.56 86 SER A CA 1
ATOM 637 C C . SER A 1 86 ? 19.950 1.999 1.903 1.00 87.56 86 SER A C 1
ATOM 639 O O . SER A 1 86 ? 20.761 1.108 2.159 1.00 87.56 86 SER A O 1
ATOM 641 N N . LEU A 1 87 ? 18.661 1.900 2.250 1.00 87.12 87 LEU A N 1
ATOM 642 C CA . LEU A 1 87 ? 18.098 0.746 2.945 1.00 87.12 87 LEU A CA 1
ATOM 643 C C . LEU A 1 87 ? 17.677 -0.354 1.961 1.00 87.12 87 LEU A C 1
ATOM 645 O O . LEU A 1 87 ? 16.995 -0.099 0.967 1.00 87.12 87 LEU A O 1
ATOM 649 N N . ASP A 1 88 ? 18.037 -1.593 2.299 1.00 83.94 88 ASP A N 1
ATOM 650 C CA . ASP A 1 88 ? 17.568 -2.820 1.645 1.00 83.94 88 ASP A CA 1
ATOM 651 C C . ASP A 1 88 ? 16.233 -3.243 2.269 1.00 83.94 88 ASP A C 1
ATOM 653 O O . ASP A 1 88 ? 16.165 -4.086 3.168 1.00 83.94 88 ASP A O 1
ATOM 657 N N . GLY A 1 89 ? 15.164 -2.562 1.862 1.00 86.75 89 GLY A N 1
ATOM 658 C CA . GLY A 1 89 ? 13.821 -2.873 2.327 1.00 86.75 89 GLY A CA 1
ATOM 659 C C . GLY A 1 89 ? 13.189 -1.853 3.266 1.00 86.75 89 GLY A C 1
ATOM 660 O O . GLY A 1 89 ? 13.773 -0.852 3.685 1.00 86.75 89 GLY A O 1
ATOM 661 N N . TRP A 1 90 ? 11.945 -2.158 3.622 1.00 90.56 90 TRP A N 1
ATOM 662 C CA . TRP A 1 90 ? 11.177 -1.422 4.615 1.00 90.56 90 TRP A CA 1
ATOM 663 C C . TRP A 1 90 ? 11.355 -2.018 6.013 1.00 90.56 90 TRP A C 1
ATOM 665 O O . TRP A 1 90 ? 11.635 -3.205 6.182 1.00 90.56 90 TRP A O 1
ATOM 675 N N . SER A 1 91 ? 11.158 -1.193 7.041 1.00 91.31 91 SER A N 1
ATOM 676 C CA . SER A 1 91 ? 11.206 -1.659 8.429 1.00 91.31 91 SER A CA 1
ATOM 677 C C . SER A 1 91 ? 10.076 -2.648 8.731 1.00 91.31 91 SER A C 1
ATOM 679 O O . SER A 1 91 ? 8.913 -2.375 8.448 1.00 91.31 91 SER A O 1
ATOM 681 N N . ALA A 1 92 ? 10.409 -3.753 9.403 1.00 92.25 92 ALA A N 1
ATOM 682 C CA . ALA A 1 92 ? 9.449 -4.769 9.842 1.00 92.25 92 ALA A CA 1
ATOM 683 C C . ALA A 1 92 ? 8.589 -4.354 11.057 1.00 92.25 92 ALA A C 1
ATOM 685 O O . ALA A 1 92 ? 7.688 -5.090 11.452 1.00 92.25 92 ALA A O 1
ATOM 686 N N . LEU A 1 93 ? 8.891 -3.215 11.690 1.00 93.81 93 LEU A N 1
ATOM 687 C CA . LEU A 1 93 ? 8.237 -2.745 12.923 1.00 93.81 93 LEU A CA 1
ATOM 688 C C . LEU A 1 93 ? 7.787 -1.283 12.862 1.00 93.81 93 LEU A C 1
ATOM 690 O O . LEU A 1 93 ? 7.116 -0.818 13.782 1.00 93.81 93 LEU A O 1
ATOM 694 N N . ALA A 1 94 ? 8.192 -0.529 11.836 1.00 93.38 94 ALA A N 1
ATOM 695 C CA . ALA A 1 94 ? 7.810 0.872 11.747 1.00 93.38 94 ALA A CA 1
ATOM 696 C C . ALA A 1 94 ? 6.301 0.980 11.485 1.00 93.38 94 ALA A C 1
ATOM 698 O O . ALA A 1 94 ? 5.793 0.315 10.579 1.00 93.38 94 ALA A O 1
ATOM 699 N N . PRO A 1 95 ? 5.583 1.838 12.230 1.00 94.19 95 PRO A N 1
ATOM 700 C CA . PRO A 1 95 ? 4.247 2.244 11.844 1.00 94.19 95 PRO A CA 1
ATOM 701 C C . PRO A 1 95 ? 4.267 2.860 10.458 1.00 94.19 95 PRO A C 1
ATOM 703 O O . PRO A 1 95 ? 5.199 3.590 10.110 1.00 94.19 95 PRO A O 1
ATOM 706 N N . PHE A 1 96 ? 3.199 2.645 9.710 1.00 92.00 96 PHE A N 1
ATOM 707 C CA . PHE A 1 96 ? 3.048 3.289 8.425 1.00 92.00 96 PHE A CA 1
ATOM 708 C C . PHE A 1 96 ? 1.676 3.905 8.238 1.00 92.00 96 PHE A C 1
ATOM 710 O O . PHE A 1 96 ? 0.669 3.416 8.755 1.00 92.00 96 PHE A O 1
ATOM 717 N N . ALA A 1 97 ? 1.670 5.044 7.552 1.00 94.44 97 ALA A N 1
ATOM 718 C CA . ALA A 1 97 ? 0.523 5.924 7.468 1.00 94.44 97 ALA A CA 1
ATOM 719 C C . ALA A 1 97 ? -0.192 5.764 6.130 1.00 94.44 97 ALA A C 1
ATOM 721 O O . ALA A 1 97 ? 0.429 5.685 5.071 1.00 94.44 97 ALA A O 1
ATOM 722 N N . ILE A 1 98 ? -1.517 5.790 6.197 1.00 97.00 98 ILE A N 1
ATOM 723 C CA . ILE A 1 98 ? -2.378 5.930 5.031 1.00 97.00 98 ILE A CA 1
ATOM 724 C C . ILE A 1 98 ? -3.103 7.253 5.190 1.00 97.00 98 ILE A C 1
ATOM 726 O O . ILE A 1 98 ? -3.801 7.481 6.182 1.00 97.00 98 ILE A O 1
ATOM 730 N N . ASN A 1 99 ? -2.895 8.125 4.213 1.00 97.44 99 ASN A N 1
ATOM 731 C CA . ASN A 1 99 ? -3.557 9.413 4.136 1.00 97.44 99 ASN A CA 1
ATOM 732 C C . ASN A 1 99 ? -4.812 9.295 3.280 1.00 97.44 99 ASN A C 1
ATOM 734 O O . ASN A 1 99 ? -4.935 8.407 2.436 1.00 97.44 99 ASN A O 1
ATOM 738 N N . PHE A 1 100 ? -5.737 10.209 3.519 1.00 97.25 100 PHE A N 1
ATOM 739 C CA . PHE A 1 100 ? -6.965 10.346 2.767 1.00 97.25 100 PHE A CA 1
ATOM 740 C C . PHE A 1 100 ? -7.132 11.808 2.365 1.00 97.25 100 PHE A C 1
ATOM 742 O O . PHE A 1 100 ? -6.735 12.716 3.100 1.00 97.25 100 PHE A O 1
ATOM 749 N N . HIS A 1 101 ? -7.777 12.041 1.230 1.00 95.44 101 HIS A N 1
ATOM 750 C CA . HIS A 1 101 ? -8.154 13.374 0.780 1.00 95.44 101 HIS A CA 1
ATOM 751 C C . HIS A 1 101 ? -9.651 13.434 0.519 1.00 95.44 101 HIS A C 1
ATOM 753 O O . HIS A 1 101 ? -10.250 12.470 0.044 1.00 95.44 101 HIS A O 1
ATOM 759 N N . ALA A 1 102 ? -10.245 14.580 0.832 1.00 95.06 102 ALA A N 1
ATOM 760 C CA . ALA A 1 102 ? -11.629 14.881 0.519 1.00 95.06 102 ALA A CA 1
ATOM 761 C C . ALA A 1 102 ? -11.696 16.080 -0.428 1.00 95.06 102 ALA A C 1
ATOM 763 O O . ALA A 1 102 ? -10.880 16.999 -0.334 1.00 95.06 102 ALA A O 1
ATOM 764 N N . ASN A 1 103 ? -12.675 16.078 -1.331 1.00 93.25 103 ASN A N 1
ATOM 765 C CA . ASN A 1 103 ? -12.945 17.227 -2.203 1.00 93.25 103 ASN A CA 1
ATOM 766 C C . ASN A 1 103 ? -13.738 18.344 -1.495 1.00 93.25 103 ASN A C 1
ATOM 768 O O . ASN A 1 103 ? -13.913 19.421 -2.061 1.00 93.25 103 ASN A O 1
ATOM 772 N N . ASP A 1 104 ? -14.195 18.098 -0.266 1.00 93.25 104 ASP A N 1
ATOM 773 C CA . ASP A 1 104 ? -14.901 19.044 0.590 1.00 93.25 104 ASP A CA 1
ATOM 774 C C . ASP A 1 104 ? -14.284 19.010 1.999 1.00 93.25 104 ASP A C 1
ATOM 776 O O . ASP A 1 104 ? -14.154 17.949 2.608 1.00 93.25 104 ASP A O 1
ATOM 780 N N . ALA A 1 105 ? -13.914 20.179 2.530 1.00 90.81 105 ALA A N 1
ATOM 781 C CA . ALA A 1 105 ? -13.234 20.315 3.821 1.00 90.81 105 ALA A CA 1
ATOM 782 C C . ALA A 1 105 ? -14.102 19.949 5.044 1.00 90.81 105 ALA A C 1
ATOM 784 O O . ALA A 1 105 ? -13.576 19.822 6.149 1.00 90.81 105 ALA A O 1
ATOM 785 N N . SER A 1 106 ? -15.421 19.810 4.874 1.00 92.56 106 SER A N 1
ATOM 786 C CA . SER A 1 106 ? -16.339 19.347 5.923 1.00 92.56 106 SER A CA 1
ATOM 787 C C . SER A 1 106 ? -16.349 17.825 6.090 1.00 92.56 106 SER A C 1
ATOM 789 O O . SER A 1 106 ? -16.776 17.339 7.139 1.00 92.56 106 SER A O 1
ATOM 791 N N . LEU A 1 107 ? -15.866 17.072 5.094 1.00 95.94 107 LEU A N 1
ATOM 792 C CA . LEU A 1 107 ? -15.719 15.626 5.205 1.00 95.94 107 LEU A CA 1
ATOM 793 C C . LEU A 1 107 ? -14.434 15.267 5.947 1.00 95.94 107 LEU A C 1
ATOM 795 O O . LEU A 1 107 ? -13.345 15.753 5.646 1.00 95.94 107 LEU A O 1
ATOM 799 N N . THR A 1 108 ? -14.571 14.360 6.904 1.00 97.50 108 THR A N 1
ATOM 800 C CA . THR A 1 108 ? -13.458 13.762 7.638 1.00 97.50 108 THR A CA 1
ATOM 801 C C . THR A 1 108 ? -13.627 12.251 7.669 1.00 97.50 108 THR A C 1
ATOM 803 O O . THR A 1 108 ? -14.709 11.734 7.410 1.00 97.50 108 THR A O 1
ATOM 806 N N . LEU A 1 109 ? -12.562 11.523 7.987 1.00 98.00 109 LEU A N 1
ATOM 807 C CA . LEU A 1 109 ? -12.617 10.084 8.192 1.00 98.00 109 LEU A CA 1
ATOM 808 C C . LEU A 1 109 ? -13.474 9.787 9.424 1.00 98.00 109 LEU A C 1
ATOM 810 O O . LEU A 1 109 ? -13.233 10.354 10.492 1.00 98.00 109 LEU A O 1
ATOM 814 N N . ASN A 1 110 ? -14.428 8.863 9.313 1.00 97.81 110 ASN A N 1
ATOM 815 C CA . ASN A 1 110 ? -15.150 8.369 10.476 1.00 97.81 110 ASN A CA 1
ATOM 816 C C . ASN A 1 110 ? -14.239 7.427 11.285 1.00 97.81 110 ASN A C 1
ATOM 818 O O . ASN A 1 110 ? -13.984 6.300 10.842 1.00 97.81 110 ASN A O 1
ATOM 822 N N . PRO A 1 111 ? -13.794 7.816 12.495 1.00 97.44 111 PRO A N 1
ATOM 823 C CA . PRO A 1 111 ? -12.844 7.023 13.269 1.00 97.44 111 PRO A CA 1
ATOM 824 C C . PRO A 1 111 ? -13.410 5.664 13.696 1.00 97.44 111 PRO A C 1
ATOM 826 O O . PRO A 1 111 ? -12.647 4.719 13.861 1.00 97.44 111 PRO A O 1
ATOM 829 N N . SER A 1 112 ? -14.736 5.533 13.831 1.00 97.44 112 SER A N 1
ATOM 830 C CA . SER A 1 112 ? -15.375 4.260 14.201 1.00 97.44 112 SER A CA 1
ATOM 831 C C . SER A 1 112 ? -15.337 3.209 13.087 1.00 97.44 112 SER A C 1
ATOM 833 O O . SER A 1 112 ? -15.500 2.025 13.363 1.00 97.44 112 SER A O 1
ATOM 835 N N . SER A 1 113 ? -15.093 3.629 11.842 1.00 97.75 113 SER A N 1
ATOM 836 C CA . SER A 1 113 ? -14.945 2.725 10.696 1.00 97.75 113 SER A CA 1
ATOM 837 C C . SER A 1 113 ? -13.528 2.162 10.544 1.00 97.75 113 SER A C 1
ATOM 839 O O . SER A 1 113 ? -13.312 1.194 9.815 1.00 97.75 113 SER A O 1
ATOM 841 N N . VAL A 1 114 ? -12.556 2.734 11.264 1.00 98.00 114 VAL A N 1
ATOM 842 C CA . VAL A 1 114 ? -11.146 2.328 11.240 1.00 98.00 114 VAL A CA 1
ATOM 843 C C . VAL A 1 114 ? -10.959 1.094 12.117 1.00 98.00 114 VAL A C 1
ATOM 845 O O . VAL A 1 114 ? -10.505 1.164 13.256 1.00 98.00 114 VAL A O 1
ATOM 848 N N . VAL A 1 115 ? -11.356 -0.054 11.574 1.00 97.62 115 VAL A N 1
ATOM 849 C CA . VAL A 1 115 ? -11.320 -1.345 12.263 1.00 97.62 115 VAL A CA 1
ATOM 850 C C . VAL A 1 115 ? -10.490 -2.331 11.447 1.00 97.62 115 VAL A C 1
ATOM 852 O O . VAL A 1 115 ? -10.786 -2.592 10.277 1.00 97.62 115 VAL A O 1
ATOM 855 N N . GLY A 1 116 ? -9.442 -2.881 12.066 1.00 97.62 116 GLY A N 1
ATOM 856 C CA . GLY A 1 116 ? -8.643 -3.953 11.471 1.00 97.62 116 GLY A CA 1
ATOM 857 C C . GLY A 1 116 ? -9.478 -5.223 11.276 1.00 97.62 116 GLY A C 1
ATOM 858 O O . GLY A 1 116 ? -10.248 -5.589 12.162 1.00 97.62 116 GLY A O 1
ATOM 859 N N . GLY A 1 117 ? -9.350 -5.870 10.117 1.00 96.00 117 GLY A N 1
ATOM 860 C CA . GLY A 1 117 ? -10.172 -7.021 9.720 1.00 96.00 117 GLY A CA 1
ATOM 861 C C . GLY A 1 117 ? -11.573 -6.651 9.214 1.00 96.00 117 GLY A C 1
ATOM 862 O O . GLY A 1 117 ? -12.396 -7.537 8.999 1.00 96.00 117 GLY A O 1
ATOM 863 N N . ALA A 1 118 ? -11.866 -5.357 9.045 1.00 96.12 118 ALA A N 1
ATOM 864 C CA . ALA A 1 118 ? -13.091 -4.889 8.395 1.00 96.12 118 ALA A CA 1
ATOM 865 C C . ALA A 1 118 ? -12.806 -3.773 7.381 1.00 96.12 118 ALA A C 1
ATOM 867 O O . ALA A 1 118 ? -12.988 -3.960 6.183 1.00 96.12 118 ALA A O 1
ATOM 868 N N . GLY A 1 119 ? -12.360 -2.603 7.848 1.00 95.75 119 GLY A N 1
ATOM 869 C CA . GLY A 1 119 ? -11.983 -1.480 6.981 1.00 95.75 119 GLY A CA 1
ATOM 870 C C . GLY A 1 119 ? -10.567 -1.608 6.423 1.00 95.75 119 GLY A C 1
ATOM 871 O O . GLY A 1 119 ? -10.277 -1.100 5.341 1.00 95.75 119 GLY A O 1
ATOM 872 N N . VAL A 1 120 ? -9.691 -2.293 7.163 1.00 97.75 120 VAL A N 1
ATOM 873 C CA . VAL A 1 120 ? -8.268 -2.436 6.844 1.00 97.75 120 VAL A CA 1
ATOM 874 C C . VAL A 1 120 ? -7.810 -3.865 7.102 1.00 97.75 120 VAL A C 1
ATOM 876 O O . VAL A 1 120 ? -7.824 -4.337 8.243 1.00 97.75 120 VAL A O 1
ATOM 879 N N . HIS A 1 121 ? -7.341 -4.524 6.054 1.00 97.25 121 HIS A N 1
ATOM 880 C CA . HIS A 1 121 ? -6.792 -5.875 6.102 1.00 97.25 121 HIS A CA 1
ATOM 881 C C . HIS A 1 121 ? -5.313 -5.847 5.727 1.00 97.25 121 HIS A C 1
ATOM 883 O O . HIS A 1 121 ? -4.893 -5.051 4.884 1.00 97.25 121 HIS A O 1
ATOM 889 N N . VAL A 1 122 ? -4.525 -6.719 6.351 1.00 97.25 122 VAL A N 1
ATOM 890 C CA . VAL A 1 122 ? -3.107 -6.900 6.028 1.00 97.25 122 VAL A CA 1
ATOM 891 C C . VAL A 1 122 ? -2.881 -8.373 5.731 1.00 97.25 122 VAL A C 1
ATOM 893 O O . VAL A 1 122 ? -3.167 -9.228 6.564 1.00 97.25 122 VAL A O 1
ATOM 896 N N . PHE A 1 123 ? -2.355 -8.667 4.549 1.00 97.56 123 PHE A N 1
ATOM 897 C CA . PHE A 1 123 ? -2.090 -10.022 4.085 1.00 97.56 123 PHE A CA 1
ATOM 898 C C . PHE A 1 123 ? -0.598 -10.226 3.895 1.00 97.56 123 PHE A C 1
ATOM 900 O O . PHE A 1 123 ? 0.070 -9.386 3.296 1.00 97.56 123 PHE A O 1
ATOM 907 N N . GLN A 1 124 ? -0.087 -11.365 4.347 1.00 97.38 124 GLN A N 1
ATOM 908 C CA . GLN A 1 124 ? 1.209 -11.854 3.898 1.00 97.38 124 GLN A CA 1
ATOM 909 C C . GLN A 1 124 ? 1.023 -12.491 2.519 1.00 97.38 124 GLN A C 1
ATOM 911 O O . GLN A 1 124 ? 0.083 -13.267 2.316 1.00 97.38 124 GLN A O 1
ATOM 916 N N . VAL A 1 125 ? 1.896 -12.172 1.567 1.00 97.62 125 VAL A N 1
ATOM 917 C CA . VAL A 1 125 ? 1.724 -12.555 0.161 1.00 97.62 125 VAL A CA 1
ATOM 918 C C . VAL A 1 125 ? 2.993 -13.140 -0.449 1.00 97.62 125 VAL A C 1
ATOM 920 O O . VAL A 1 125 ? 4.109 -12.806 -0.055 1.00 97.62 125 VAL A O 1
ATOM 923 N N . ASN A 1 126 ? 2.810 -13.992 -1.458 1.00 96.25 126 ASN A N 1
ATOM 924 C CA . ASN A 1 126 ? 3.879 -14.383 -2.369 1.00 96.25 126 ASN A CA 1
ATOM 925 C C . ASN A 1 126 ? 3.981 -13.367 -3.509 1.00 96.25 126 ASN A C 1
ATOM 927 O O . ASN A 1 126 ? 2.962 -12.935 -4.052 1.00 96.25 126 ASN A O 1
ATOM 931 N N . THR A 1 127 ? 5.205 -13.034 -3.913 1.00 95.00 127 THR A N 1
ATOM 932 C CA . THR A 1 127 ? 5.482 -12.170 -5.067 1.00 95.00 127 THR A CA 1
ATOM 933 C C . THR A 1 127 ? 6.405 -12.865 -6.060 1.00 95.00 127 THR A C 1
ATOM 935 O O . THR A 1 127 ? 7.271 -13.664 -5.693 1.00 95.00 127 THR A O 1
ATOM 938 N N . LEU A 1 128 ? 6.229 -12.571 -7.348 1.00 93.25 128 LEU A N 1
ATOM 939 C CA . LEU A 1 128 ? 7.133 -13.038 -8.394 1.00 93.25 128 LEU A CA 1
ATOM 940 C C . LEU A 1 128 ? 8.341 -12.099 -8.502 1.00 93.25 128 LEU A C 1
ATOM 942 O O . LEU A 1 128 ? 8.280 -11.068 -9.166 1.00 93.25 128 LEU A O 1
ATOM 946 N N . ARG A 1 129 ? 9.451 -12.480 -7.868 1.00 90.19 129 ARG A N 1
ATOM 947 C CA . ARG A 1 129 ? 10.688 -11.688 -7.791 1.00 90.19 129 ARG A CA 1
ATOM 948 C C . ARG A 1 129 ? 11.627 -11.998 -8.959 1.00 90.19 129 ARG A C 1
ATOM 950 O O . ARG A 1 129 ? 12.531 -12.823 -8.834 1.00 90.19 129 ARG A O 1
ATOM 957 N N . ALA A 1 130 ? 11.387 -11.369 -10.109 1.00 88.94 130 ALA A N 1
ATOM 958 C CA . ALA A 1 130 ? 12.283 -11.482 -11.263 1.00 88.94 130 ALA A CA 1
ATOM 959 C C . ALA A 1 130 ? 13.697 -10.977 -10.919 1.00 88.94 130 ALA A C 1
ATOM 961 O O . ALA A 1 130 ? 13.849 -10.082 -10.091 1.00 88.94 130 ALA A O 1
ATOM 962 N N . GLU A 1 131 ? 14.730 -11.547 -11.542 1.00 90.62 131 GLU A N 1
ATOM 963 C CA . GLU A 1 131 ? 16.112 -11.121 -11.301 1.00 90.62 131 GLU A CA 1
ATOM 964 C C . GLU A 1 131 ? 16.351 -9.680 -11.780 1.00 90.62 131 GLU A C 1
ATOM 966 O O . GLU A 1 131 ? 16.004 -9.333 -12.910 1.00 90.62 131 GLU A O 1
ATOM 971 N N . VAL A 1 132 ? 16.970 -8.851 -10.932 1.00 86.62 132 VAL A N 1
ATOM 972 C CA . VAL A 1 132 ? 17.404 -7.480 -11.285 1.00 86.62 132 VAL A CA 1
ATOM 973 C C . VAL A 1 132 ? 18.815 -7.455 -11.879 1.00 86.62 132 VAL A C 1
ATOM 975 O O . VAL A 1 132 ? 19.178 -6.532 -12.603 1.00 86.62 132 VAL A O 1
ATOM 978 N N . ALA A 1 133 ? 19.599 -8.496 -11.606 1.00 86.75 133 ALA A N 1
ATOM 979 C CA . ALA A 1 133 ? 20.904 -8.783 -12.188 1.00 86.75 133 ALA A CA 1
ATOM 980 C C . ALA A 1 133 ? 21.141 -10.306 -12.138 1.00 86.75 133 ALA A C 1
ATOM 982 O O . ALA A 1 133 ? 20.468 -10.976 -11.354 1.00 86.75 133 ALA A O 1
ATOM 983 N N . PRO A 1 134 ? 22.076 -10.876 -12.925 1.00 90.00 134 PRO A N 1
ATOM 984 C CA . PRO A 1 134 ? 22.289 -12.325 -12.966 1.00 90.00 134 PRO A CA 1
ATOM 985 C C . PRO A 1 134 ? 22.492 -12.942 -11.574 1.00 90.00 134 PRO A C 1
ATOM 987 O O . PRO A 1 134 ? 23.483 -12.654 -10.901 1.00 90.00 134 PRO A O 1
ATOM 990 N N . GLY A 1 135 ? 21.555 -13.797 -11.154 1.00 87.44 135 GLY A N 1
ATOM 991 C CA . GLY A 1 135 ? 21.566 -14.460 -9.845 1.00 87.44 135 GLY A CA 1
ATOM 992 C C . GLY A 1 135 ? 21.139 -13.588 -8.655 1.00 87.44 135 GLY A C 1
ATOM 993 O O . GLY A 1 135 ? 21.249 -14.039 -7.515 1.00 87.44 135 GLY A O 1
ATOM 994 N N . ILE A 1 136 ? 20.659 -12.363 -8.893 1.00 86.75 136 ILE A N 1
ATOM 995 C CA . ILE A 1 136 ? 20.154 -11.447 -7.863 1.00 86.75 136 ILE A CA 1
ATOM 996 C C . ILE A 1 136 ? 18.632 -11.318 -8.019 1.00 86.75 136 ILE A C 1
ATOM 998 O O . ILE A 1 136 ? 18.177 -10.608 -8.923 1.00 86.75 136 ILE A O 1
ATOM 1002 N N . PRO A 1 137 ? 17.821 -11.972 -7.165 1.00 87.75 137 PRO A N 1
ATOM 1003 C CA . PRO A 1 137 ? 16.371 -11.825 -7.209 1.00 87.75 137 PRO A CA 1
ATOM 1004 C C . PRO A 1 137 ? 15.987 -10.394 -6.834 1.00 87.75 137 PRO A C 1
ATOM 1006 O O . PRO A 1 137 ? 16.463 -9.872 -5.827 1.00 87.75 137 PRO A O 1
ATOM 1009 N N . GLY A 1 138 ? 15.103 -9.769 -7.610 1.00 88.88 138 GLY A N 1
ATOM 1010 C CA . GLY A 1 138 ? 14.607 -8.424 -7.326 1.00 88.88 138 GLY A CA 1
ATOM 1011 C C . GLY A 1 138 ? 13.945 -8.325 -5.952 1.00 88.88 138 GLY A C 1
ATOM 1012 O O . GLY A 1 138 ? 13.556 -9.347 -5.385 1.00 88.88 138 GLY A O 1
ATOM 1013 N N . PRO A 1 139 ? 13.808 -7.125 -5.374 1.00 88.69 139 PRO A N 1
ATOM 1014 C CA . PRO A 1 139 ? 13.291 -6.964 -4.012 1.00 88.69 139 PRO A CA 1
ATOM 1015 C C . PRO A 1 139 ? 11.806 -7.340 -3.905 1.00 88.69 139 PRO A C 1
ATOM 1017 O O . PRO A 1 139 ? 11.367 -7.851 -2.880 1.00 88.69 139 PRO A O 1
ATOM 1020 N N . THR A 1 140 ? 11.048 -7.158 -4.988 1.00 90.94 140 THR A N 1
ATOM 1021 C CA . THR A 1 140 ? 9.605 -7.410 -5.057 1.00 90.94 140 THR A CA 1
ATOM 1022 C C . THR A 1 140 ? 9.164 -7.728 -6.494 1.00 90.94 140 THR A C 1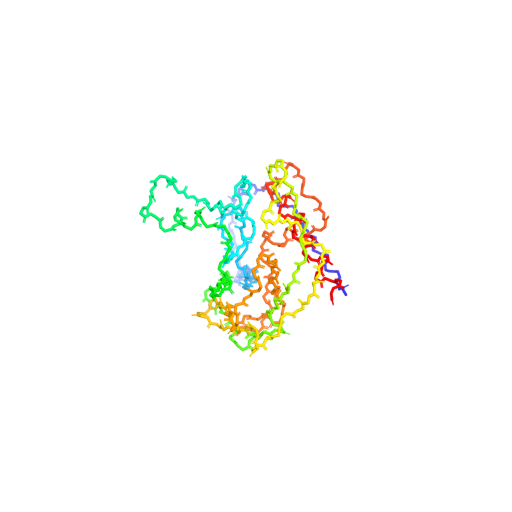
ATOM 1024 O O . THR A 1 140 ? 9.990 -7.839 -7.402 1.00 90.94 140 THR A O 1
ATOM 1027 N N . GLY A 1 141 ? 7.860 -7.898 -6.703 1.00 91.19 141 GLY A N 1
ATOM 1028 C CA . GLY A 1 141 ? 7.224 -8.053 -8.002 1.00 91.19 141 GLY A CA 1
ATOM 1029 C C . GLY A 1 141 ? 5.710 -8.249 -7.877 1.00 91.19 141 GLY A C 1
ATOM 1030 O O . GLY A 1 141 ? 5.144 -8.004 -6.811 1.00 91.19 141 GLY A O 1
ATOM 1031 N N . PRO A 1 142 ? 5.029 -8.692 -8.948 1.00 94.00 142 PRO A N 1
ATOM 1032 C CA . PRO A 1 142 ? 3.589 -8.931 -8.922 1.00 94.00 142 PRO A CA 1
ATOM 1033 C C . PRO A 1 142 ? 3.211 -9.926 -7.822 1.00 94.00 142 PRO A C 1
ATOM 1035 O O . PRO A 1 142 ? 3.862 -10.966 -7.683 1.00 94.00 142 PRO A O 1
ATOM 1038 N N . VAL A 1 143 ? 2.145 -9.633 -7.076 1.00 96.69 143 VAL A N 1
ATOM 1039 C CA . VAL A 1 143 ? 1.569 -10.579 -6.112 1.00 96.69 143 VAL A CA 1
ATOM 1040 C C . VAL A 1 143 ? 1.014 -11.791 -6.862 1.00 96.69 143 VAL A C 1
ATOM 1042 O O . VAL A 1 143 ? 0.307 -11.641 -7.853 1.00 96.69 143 VAL A O 1
ATOM 1045 N N . THR A 1 144 ? 1.344 -12.998 -6.404 1.00 96.25 144 THR A N 1
ATOM 1046 C CA . THR A 1 144 ? 0.908 -14.255 -7.035 1.00 96.25 144 THR A CA 1
ATOM 1047 C C . THR A 1 144 ? -0.123 -15.012 -6.210 1.00 96.25 144 THR A C 1
ATOM 1049 O O . THR A 1 144 ? -0.973 -15.689 -6.784 1.00 96.25 144 THR A O 1
ATOM 1052 N N . SER A 1 145 ? -0.070 -14.911 -4.880 1.00 96.88 145 SER A N 1
ATOM 1053 C CA . SER A 1 145 ? -1.066 -15.503 -3.984 1.00 96.88 145 SER A CA 1
ATOM 1054 C C . SER A 1 145 ? -1.033 -14.863 -2.596 1.00 96.88 145 SER A C 1
ATOM 1056 O O . SER A 1 145 ? 0.013 -14.391 -2.143 1.00 96.88 145 SER A O 1
ATOM 1058 N N . VAL A 1 146 ? -2.155 -14.937 -1.880 1.00 97.94 146 VAL A N 1
ATOM 1059 C CA . VAL A 1 146 ? -2.200 -14.712 -0.429 1.00 97.94 146 VAL A CA 1
ATOM 1060 C C . VAL A 1 146 ? -1.650 -15.950 0.285 1.00 97.94 146 VAL A C 1
ATOM 1062 O O . VAL A 1 146 ? -1.958 -17.079 -0.091 1.00 97.94 146 VAL A O 1
ATOM 1065 N N . ILE A 1 147 ? -0.796 -15.742 1.288 1.00 97.56 147 ILE A N 1
ATOM 1066 C CA . ILE A 1 147 ? -0.329 -16.795 2.202 1.00 97.56 147 ILE A CA 1
ATOM 1067 C C . ILE A 1 147 ? -1.315 -16.912 3.363 1.00 97.56 147 ILE A C 1
ATOM 1069 O O . ILE A 1 147 ? -1.788 -18.004 3.672 1.00 97.56 147 ILE A O 1
ATOM 1073 N N . ARG A 1 148 ? -1.609 -15.776 4.006 1.00 97.06 148 ARG A N 1
ATOM 1074 C CA . ARG A 1 148 ? -2.563 -15.647 5.113 1.00 97.06 148 ARG A CA 1
ATOM 1075 C C . ARG A 1 148 ? -2.920 -14.184 5.359 1.00 97.06 148 ARG A C 1
ATOM 1077 O O . ARG A 1 148 ? -2.139 -13.288 5.036 1.00 97.06 148 ARG A O 1
ATOM 1084 N N . GLU A 1 149 ? -4.051 -13.959 6.011 1.00 97.19 149 GLU A N 1
ATOM 1085 C CA . GLU A 1 149 ? -4.350 -12.684 6.663 1.00 97.19 149 GLU A CA 1
ATOM 1086 C C . 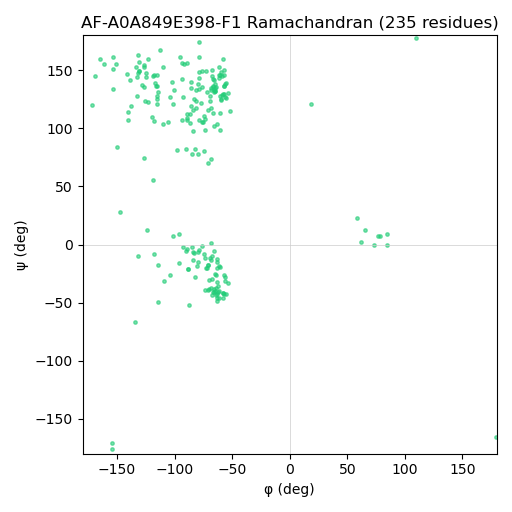GLU A 1 149 ? -3.623 -12.599 8.016 1.00 97.19 149 GLU A C 1
ATOM 1088 O O . GLU A 1 149 ? -3.468 -13.602 8.722 1.00 97.19 149 GLU A O 1
ATOM 1093 N N . LEU A 1 150 ? -3.141 -11.410 8.370 1.00 97.38 150 LEU A N 1
ATOM 1094 C CA . LEU A 1 150 ? -2.624 -11.125 9.706 1.00 97.38 150 LEU A CA 1
ATOM 1095 C C . LEU A 1 150 ? -3.788 -10.881 10.664 1.00 97.38 150 LEU A C 1
ATOM 1097 O O . LEU A 1 150 ? -4.822 -10.338 10.291 1.00 97.38 150 LEU A O 1
ATOM 1101 N N . THR A 1 151 ? -3.604 -11.233 11.930 1.00 97.94 151 THR A N 1
ATOM 1102 C CA . THR A 1 151 ? -4.646 -11.130 12.952 1.00 97.94 151 THR A CA 1
ATOM 1103 C C . THR A 1 151 ? -4.692 -9.713 13.544 1.00 97.94 151 THR A C 1
ATOM 1105 O O . THR A 1 151 ? -3.736 -9.303 14.221 1.00 97.94 151 THR A O 1
ATOM 1108 N N . PRO A 1 152 ? -5.793 -8.957 13.373 1.00 97.19 152 PRO A N 1
ATOM 1109 C CA . PRO A 1 152 ? -5.937 -7.632 13.971 1.00 97.19 152 PRO A CA 1
ATOM 1110 C C . PRO A 1 152 ? -5.898 -7.690 15.503 1.00 97.19 152 PRO A C 1
ATOM 1112 O O . PRO A 1 152 ? -6.401 -8.629 16.117 1.00 97.19 152 PRO A O 1
ATOM 1115 N N . ASN A 1 153 ? -5.330 -6.663 16.135 1.00 96.31 153 ASN A N 1
ATOM 1116 C CA . ASN A 1 153 ? -5.092 -6.537 17.581 1.00 96.31 153 ASN A CA 1
ATOM 1117 C C . ASN A 1 153 ? -4.152 -7.591 18.198 1.00 96.31 153 ASN A C 1
ATOM 1119 O O . ASN A 1 153 ? -3.913 -7.548 19.405 1.00 96.31 153 ASN A O 1
ATOM 1123 N N . LEU A 1 154 ? -3.599 -8.504 17.393 1.00 97.06 154 LEU A N 1
ATOM 1124 C CA . LEU A 1 154 ? -2.562 -9.449 17.805 1.00 97.06 154 LEU A CA 1
ATOM 1125 C C . LEU A 1 154 ? -1.242 -9.188 17.076 1.00 97.06 154 LEU A C 1
ATOM 1127 O O . 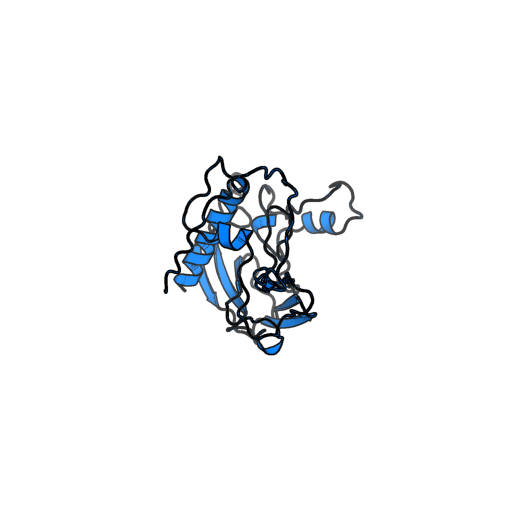LEU A 1 154 ? -0.214 -9.094 17.740 1.00 97.06 154 LEU A O 1
ATOM 1131 N N . GLU A 1 155 ? -1.281 -9.058 15.746 1.00 97.69 155 GLU A N 1
ATOM 1132 C CA . GLU A 1 155 ? -0.105 -8.840 14.883 1.00 97.69 155 GLU A CA 1
ATOM 1133 C C . GLU A 1 155 ? 0.005 -7.387 14.389 1.00 97.69 155 GLU A C 1
ATOM 1135 O O . GLU A 1 155 ? 1.102 -6.894 14.124 1.00 97.69 155 GLU A O 1
ATOM 1140 N N . TYR A 1 156 ? -1.123 -6.676 14.302 1.00 98.06 156 TYR A N 1
ATOM 1141 C CA . TYR A 1 156 ? -1.155 -5.246 14.007 1.00 98.06 156 TYR A CA 1
ATOM 1142 C C . TYR A 1 156 ? -2.369 -4.556 14.634 1.00 98.06 156 TYR A C 1
ATOM 1144 O O . TYR A 1 156 ? -3.410 -5.173 14.856 1.00 98.06 156 TYR A O 1
ATOM 1152 N N . VAL A 1 157 ? -2.255 -3.254 14.879 1.00 97.88 157 VAL A N 1
ATOM 1153 C CA . VAL A 1 157 ? -3.359 -2.368 15.274 1.00 97.88 157 VAL A CA 1
ATOM 1154 C C . VAL A 1 157 ? -3.529 -1.288 14.212 1.00 97.88 157 VAL A C 1
ATOM 1156 O O . VAL A 1 157 ? -2.550 -0.820 13.632 1.00 97.88 157 VAL A O 1
ATOM 1159 N N . VAL A 1 158 ? -4.771 -0.875 13.966 1.00 98.00 158 VAL A N 1
ATOM 1160 C CA . VAL A 1 158 ? -5.088 0.265 13.100 1.00 98.00 158 VAL A CA 1
ATOM 1161 C C . VAL A 1 158 ? -5.707 1.359 13.951 1.00 98.00 158 VAL A C 1
ATOM 1163 O O . VAL A 1 158 ? -6.612 1.089 14.736 1.00 98.00 158 VAL A O 1
ATOM 1166 N N . THR A 1 159 ? -5.223 2.588 13.806 1.00 97.56 159 THR A N 1
ATOM 1167 C CA . THR A 1 159 ? -5.752 3.739 14.543 1.00 97.56 159 THR A CA 1
ATOM 1168 C C . THR A 1 159 ? -5.857 4.962 13.641 1.00 97.56 159 THR A C 1
ATOM 1170 O O . THR A 1 159 ? -4.939 5.209 12.856 1.00 97.56 159 THR A O 1
ATOM 1173 N N . PRO A 1 160 ? -6.914 5.781 13.764 1.00 97.50 160 PRO A N 1
ATOM 1174 C CA . PRO A 1 160 ? -6.887 7.147 13.261 1.00 97.50 160 PRO A CA 1
ATOM 1175 C C . PRO A 1 160 ? -5.712 7.909 13.881 1.00 97.50 160 PRO A C 1
ATOM 1177 O O . PRO A 1 160 ? -5.444 7.783 15.078 1.00 97.50 160 PRO A O 1
ATOM 1180 N N . THR A 1 161 ? -5.017 8.700 13.073 1.00 97.12 161 THR A N 1
ATOM 1181 C CA . THR A 1 161 ? -3.956 9.614 13.530 1.00 97.12 161 THR A CA 1
ATOM 1182 C C . THR A 1 161 ? -4.327 11.077 13.315 1.00 97.12 161 THR A C 1
ATOM 1184 O O . THR A 1 161 ? -3.761 11.956 13.961 1.00 97.12 161 THR A O 1
ATOM 1187 N N . SER A 1 162 ? -5.312 11.345 12.457 1.00 96.75 162 SER A N 1
ATOM 1188 C CA . SER A 1 162 ? -5.925 12.659 12.269 1.00 96.75 162 SER A CA 1
ATOM 1189 C C . SER A 1 162 ? -7.354 12.507 11.731 1.00 96.75 162 SER A C 1
ATOM 1191 O O . SER A 1 162 ? -7.881 11.398 11.638 1.00 96.75 162 SER A O 1
ATOM 1193 N N . SER A 1 163 ? -7.978 13.617 11.333 1.00 96.62 163 SER A N 1
ATOM 1194 C CA . SER A 1 163 ? -9.251 13.617 10.604 1.00 96.62 163 SER A CA 1
ATOM 1195 C C . SER A 1 163 ? -9.156 13.032 9.190 1.00 96.62 163 SER A C 1
ATOM 1197 O O . SER A 1 163 ? -10.185 12.854 8.549 1.00 96.62 163 SER A O 1
ATOM 1199 N N . SER A 1 164 ? -7.955 12.776 8.669 1.00 96.81 164 SER A N 1
ATOM 1200 C CA . SER A 1 164 ? -7.739 12.314 7.294 1.00 96.81 164 SER A CA 1
ATOM 1201 C C . SER A 1 164 ? -6.537 11.379 7.171 1.00 96.81 164 SER A C 1
ATOM 1203 O O . SER A 1 164 ? -5.897 11.315 6.123 1.00 96.81 164 SER A O 1
ATOM 1205 N N . SER A 1 165 ? -6.194 10.658 8.239 1.00 97.38 165 SER A N 1
ATOM 1206 C CA . SER A 1 165 ? -5.121 9.667 8.204 1.00 97.38 165 SER A CA 1
ATOM 1207 C C . SER A 1 165 ? -5.322 8.574 9.242 1.00 97.38 165 SER A C 1
ATOM 1209 O O . SER A 1 165 ? -5.875 8.805 10.322 1.00 97.38 165 SER A O 1
ATOM 1211 N N . ILE A 1 166 ? -4.813 7.390 8.922 1.00 98.12 166 ILE A N 1
ATOM 1212 C CA . ILE A 1 166 ? -4.676 6.262 9.842 1.00 98.12 166 ILE A CA 1
ATOM 1213 C C . ILE A 1 166 ? -3.217 5.825 9.901 1.00 98.12 166 ILE A C 1
ATOM 1215 O O . ILE A 1 166 ? -2.440 6.093 8.985 1.00 98.12 166 ILE A O 1
ATOM 1219 N N . ALA A 1 167 ? -2.858 5.121 10.965 1.00 97.69 167 ALA A N 1
ATOM 1220 C CA . ALA A 1 167 ? -1.626 4.357 11.055 1.00 97.69 167 ALA A CA 1
ATOM 1221 C C . ALA A 1 167 ? -1.949 2.875 11.218 1.00 97.69 167 ALA A C 1
ATOM 1223 O O . ALA A 1 167 ? -2.844 2.507 11.983 1.00 97.69 167 ALA A O 1
ATOM 1224 N N . ILE A 1 168 ? -1.183 2.045 10.519 1.00 97.94 168 ILE A N 1
ATOM 1225 C CA . ILE A 1 168 ? -1.102 0.605 10.733 1.00 97.94 168 ILE A CA 1
ATOM 1226 C C . ILE A 1 168 ? 0.186 0.364 11.515 1.00 97.94 168 ILE A C 1
ATOM 1228 O O . ILE A 1 168 ? 1.271 0.762 11.090 1.00 97.94 168 ILE A O 1
ATOM 1232 N N . ILE A 1 169 ? 0.051 -0.223 12.699 1.00 97.56 169 ILE A N 1
ATOM 1233 C CA . ILE A 1 169 ? 1.129 -0.379 13.673 1.00 97.56 169 ILE A CA 1
ATOM 1234 C C . ILE A 1 169 ? 1.334 -1.875 13.910 1.00 97.56 169 ILE A C 1
ATOM 1236 O O . ILE A 1 169 ? 0.469 -2.494 14.536 1.00 97.56 169 ILE A O 1
ATOM 1240 N N . PRO A 1 170 ? 2.448 -2.467 13.449 1.00 97.25 170 PRO A N 1
ATOM 1241 C CA . PRO A 1 170 ? 2.817 -3.822 13.840 1.00 97.25 170 PRO A CA 1
ATOM 1242 C C . PRO A 1 170 ? 2.979 -3.911 15.365 1.00 97.25 170 PRO A C 1
ATOM 1244 O O . PRO A 1 170 ? 3.678 -3.100 15.972 1.00 97.25 170 PRO A O 1
ATOM 1247 N N . THR A 1 171 ? 2.333 -4.883 16.005 1.00 96.88 171 THR A N 1
ATOM 1248 C CA . THR A 1 171 ? 2.500 -5.165 17.450 1.00 96.88 171 THR A CA 1
ATOM 1249 C C . THR A 1 171 ? 3.639 -6.147 17.702 1.00 96.88 171 THR A C 1
ATOM 1251 O O . THR A 1 171 ? 4.218 -6.183 18.788 1.00 96.88 171 THR A O 1
ATOM 1254 N N . THR A 1 172 ? 3.988 -6.912 16.673 1.00 92.31 172 THR A N 1
ATOM 1255 C CA . THR A 1 172 ? 5.175 -7.755 16.578 1.00 92.31 172 THR A CA 1
ATOM 1256 C C . THR A 1 172 ? 5.867 -7.471 15.250 1.00 92.31 172 THR A C 1
ATOM 1258 O O . THR A 1 172 ? 5.173 -7.152 14.282 1.00 92.31 172 THR A O 1
ATOM 1261 N N . PRO A 1 173 ? 7.202 -7.604 15.162 1.00 95.12 173 PRO A N 1
ATOM 1262 C CA . PRO A 1 173 ? 7.871 -7.492 13.878 1.00 95.12 173 PRO A CA 1
ATOM 1263 C C . PRO A 1 173 ? 7.276 -8.442 12.851 1.00 95.12 173 PRO A C 1
ATOM 1265 O O . PRO A 1 173 ? 7.117 -9.634 13.115 1.00 95.12 173 PRO A O 1
ATOM 1268 N N . PHE A 1 174 ? 6.973 -7.894 11.681 1.00 95.00 174 PHE A N 1
ATOM 1269 C CA . PHE A 1 174 ? 6.639 -8.677 10.506 1.00 95.00 174 PHE A CA 1
ATOM 1270 C C . PHE A 1 174 ? 7.825 -9.567 10.113 1.00 95.00 174 PHE A C 1
ATOM 1272 O O . PHE A 1 174 ? 8.987 -9.262 10.396 1.00 95.00 174 PHE A O 1
ATOM 1279 N N . GLU A 1 175 ? 7.531 -10.694 9.468 1.00 95.12 175 GLU A N 1
ATOM 1280 C CA . GLU A 1 175 ? 8.560 -11.598 8.960 1.00 95.12 175 GLU A CA 1
ATOM 1281 C C . GLU A 1 175 ? 9.476 -10.859 7.980 1.00 95.12 175 GLU A C 1
ATOM 1283 O O . GLU A 1 175 ? 9.016 -10.185 7.054 1.00 95.12 175 GLU A O 1
ATOM 1288 N N . GLN A 1 176 ? 10.783 -10.979 8.203 1.00 91.06 176 GLN A N 1
ATOM 1289 C CA . GLN A 1 176 ? 11.790 -10.402 7.321 1.00 91.06 176 GLN A CA 1
ATOM 1290 C C . GLN A 1 176 ? 11.772 -11.115 5.966 1.00 91.06 176 GLN A C 1
ATOM 1292 O O . GLN A 1 176 ? 11.467 -12.302 5.890 1.00 91.06 176 GLN A O 1
ATOM 1297 N N . GLN A 1 177 ? 12.138 -10.393 4.903 1.00 87.75 177 GLN A N 1
ATOM 1298 C CA . GLN A 1 177 ? 12.165 -10.914 3.527 1.00 87.75 177 GLN A CA 1
ATOM 1299 C C . GLN A 1 177 ? 10.809 -11.454 3.025 1.00 87.75 177 GLN A C 1
ATOM 1301 O O . GLN A 1 177 ? 10.773 -12.255 2.089 1.00 87.75 177 GLN A O 1
ATOM 1306 N N . ALA A 1 178 ? 9.700 -10.998 3.615 1.00 92.19 178 ALA A N 1
ATOM 1307 C CA . ALA A 1 178 ? 8.340 -11.319 3.195 1.00 92.19 178 ALA A CA 1
ATOM 1308 C C . ALA A 1 178 ? 7.636 -10.099 2.577 1.00 92.19 178 ALA A C 1
ATOM 1310 O O . ALA A 1 178 ? 7.943 -8.955 2.911 1.00 92.19 178 ALA A O 1
ATOM 1311 N N . GLY A 1 179 ? 6.676 -10.360 1.685 1.00 93.88 179 GLY A N 1
ATOM 1312 C CA . GLY A 1 179 ? 5.806 -9.341 1.101 1.00 93.88 179 GLY A CA 1
ATOM 1313 C C . GLY A 1 179 ? 4.502 -9.203 1.883 1.00 93.88 179 GLY A C 1
ATOM 1314 O O . GLY A 1 179 ? 3.928 -10.204 2.324 1.00 93.88 179 GLY A O 1
ATOM 1315 N N . TYR A 1 180 ? 4.016 -7.969 2.009 1.00 95.69 180 TYR A N 1
ATOM 1316 C CA . TYR A 1 180 ? 2.733 -7.669 2.639 1.00 95.69 180 TYR A CA 1
ATOM 1317 C C . TYR A 1 180 ? 1.880 -6.794 1.732 1.00 95.69 180 TYR A C 1
ATOM 1319 O O . TYR A 1 180 ? 2.362 -5.834 1.137 1.00 95.69 180 TYR A O 1
ATOM 1327 N N . MET A 1 181 ? 0.597 -7.122 1.654 1.00 96.31 181 MET A N 1
ATOM 1328 C CA . MET A 1 181 ? -0.402 -6.373 0.910 1.00 96.31 181 MET A CA 1
ATOM 1329 C C . MET A 1 181 ? -1.425 -5.810 1.887 1.00 96.31 181 MET A C 1
ATOM 1331 O O . MET A 1 181 ? -1.991 -6.540 2.700 1.00 96.31 181 MET A O 1
ATOM 1335 N N . VAL A 1 182 ? -1.668 -4.507 1.799 1.00 96.38 182 VAL A N 1
ATOM 1336 C CA . VAL A 1 182 ? -2.668 -3.818 2.616 1.00 96.38 182 VAL A CA 1
ATOM 1337 C C . VAL A 1 182 ? -3.882 -3.538 1.751 1.00 96.38 182 VAL A C 1
ATOM 1339 O O . VAL A 1 182 ? -3.759 -2.933 0.688 1.00 96.38 182 VAL A O 1
ATOM 1342 N N . VAL A 1 183 ? -5.052 -3.961 2.220 1.00 96.31 183 VAL A N 1
ATOM 1343 C CA . VAL A 1 183 ? -6.322 -3.773 1.519 1.00 96.31 183 VAL A CA 1
ATOM 1344 C C . VAL A 1 183 ? -7.217 -2.869 2.350 1.00 96.31 183 VAL A C 1
ATOM 1346 O O . VAL A 1 183 ? -7.490 -3.138 3.522 1.00 96.31 183 VAL A O 1
ATOM 1349 N N . LEU A 1 184 ? -7.680 -1.794 1.721 1.00 96.94 184 LEU A N 1
ATOM 1350 C CA . LEU A 1 184 ? -8.695 -0.902 2.266 1.00 96.94 184 LEU A CA 1
ATOM 1351 C C . LEU A 1 184 ? -10.034 -1.247 1.630 1.00 96.94 184 LEU A C 1
ATOM 1353 O O . LEU A 1 184 ? -10.119 -1.401 0.412 1.00 96.94 184 LEU A O 1
ATOM 1357 N N . THR A 1 185 ? -11.077 -1.362 2.444 1.00 96.38 185 THR A N 1
ATOM 1358 C CA . THR A 1 185 ? -12.409 -1.743 1.968 1.00 96.38 185 THR A CA 1
ATOM 1359 C C . THR A 1 185 ? -13.400 -0.593 2.114 1.00 96.38 185 THR A C 1
ATOM 1361 O O . THR A 1 185 ? -13.185 0.371 2.851 1.00 96.38 185 THR A O 1
ATOM 1364 N N . ASN A 1 186 ? -14.557 -0.754 1.476 1.00 95.62 186 ASN A N 1
ATOM 1365 C CA . ASN A 1 186 ? -15.696 0.154 1.605 1.00 95.62 186 ASN A CA 1
ATOM 1366 C C . ASN A 1 186 ? -16.356 0.124 3.001 1.00 95.62 186 ASN A C 1
ATOM 1368 O O . ASN A 1 186 ? -17.354 0.809 3.210 1.00 95.62 186 ASN A O 1
ATOM 1372 N N . ALA A 1 187 ? -15.846 -0.670 3.953 1.00 97.50 187 ALA A N 1
ATOM 1373 C CA . ALA A 1 187 ? -16.247 -0.554 5.353 1.00 97.50 187 ALA A CA 1
ATOM 1374 C C . ALA A 1 187 ? -15.661 0.707 6.014 1.00 97.50 187 ALA A C 1
ATOM 1376 O O . ALA A 1 187 ? -16.216 1.171 7.008 1.00 97.50 187 ALA A O 1
ATOM 1377 N N . LEU A 1 188 ? -14.589 1.288 5.455 1.00 98.19 188 LEU A N 1
ATOM 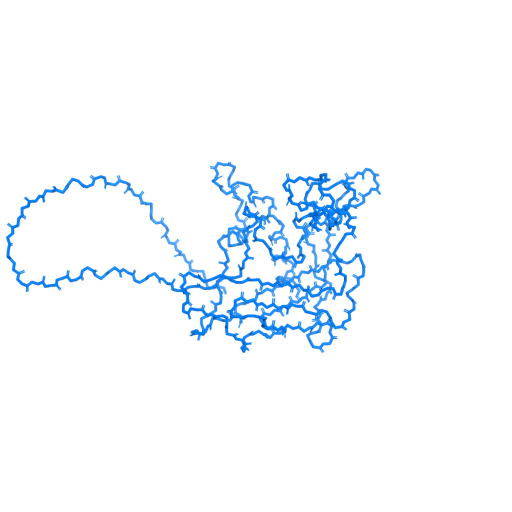1378 C CA . LEU A 1 188 ? -14.161 2.642 5.803 1.00 98.19 188 LEU A CA 1
ATOM 1379 C C . LEU A 1 188 ? -15.186 3.655 5.292 1.00 98.19 188 LEU A C 1
ATOM 1381 O O . LEU A 1 188 ? -15.617 3.590 4.138 1.00 98.19 188 LEU A O 1
ATOM 1385 N N . THR A 1 189 ? -15.544 4.612 6.144 1.00 98.25 189 THR A N 1
ATOM 1386 C CA . THR A 1 189 ? -16.543 5.641 5.830 1.00 98.25 189 THR A CA 1
ATOM 1387 C C . THR A 1 189 ? -16.051 7.042 6.169 1.00 98.25 189 THR A C 1
ATOM 1389 O O . THR A 1 189 ? -15.163 7.226 7.006 1.00 98.25 189 THR A O 1
ATOM 1392 N N . ASP A 1 190 ? -16.643 8.037 5.519 1.00 97.94 190 ASP A N 1
ATOM 1393 C CA . ASP A 1 190 ? -16.522 9.437 5.913 1.00 97.94 190 ASP A CA 1
ATOM 1394 C C . ASP A 1 190 ? -17.445 9.775 7.103 1.00 97.94 190 ASP A C 1
ATOM 1396 O O . ASP A 1 190 ? -18.259 8.965 7.556 1.00 97.94 190 ASP A O 1
ATOM 1400 N N . SER A 1 191 ? -17.327 10.994 7.622 1.00 97.19 191 SER A N 1
ATOM 1401 C CA . SER A 1 191 ? -18.112 11.527 8.738 1.00 97.19 191 SER A CA 1
ATOM 1402 C C . SER A 1 191 ? -19.613 11.645 8.455 1.00 97.19 191 SER A C 1
ATOM 1404 O O . SER A 1 191 ? -20.391 11.781 9.400 1.00 97.19 191 SER A O 1
ATOM 1406 N N . ALA A 1 192 ? -20.031 11.561 7.189 1.00 95.81 192 ALA A N 1
ATOM 1407 C CA . ALA A 1 192 ? -21.427 11.502 6.770 1.00 95.81 192 ALA A CA 1
ATOM 1408 C C . ALA A 1 192 ? -21.944 10.053 6.625 1.00 95.81 192 ALA A C 1
ATOM 1410 O O . ALA A 1 192 ? -23.127 9.847 6.356 1.00 95.81 192 ALA A O 1
ATOM 1411 N N . GLY A 1 193 ? -21.088 9.050 6.849 1.00 96.12 193 GLY A N 1
ATOM 1412 C CA . GLY A 1 193 ? -21.420 7.629 6.767 1.00 96.12 193 GLY A CA 1
ATOM 1413 C C . GLY A 1 193 ? -21.333 7.046 5.356 1.00 96.12 193 GLY A C 1
ATOM 1414 O O . GLY A 1 193 ? -21.745 5.902 5.157 1.00 96.12 193 GLY A O 1
ATOM 1415 N N . ASN A 1 194 ? -20.801 7.785 4.379 1.00 96.25 194 ASN A N 1
ATOM 1416 C CA . ASN A 1 194 ? -20.619 7.261 3.029 1.00 96.25 194 ASN A CA 1
ATOM 1417 C C . ASN A 1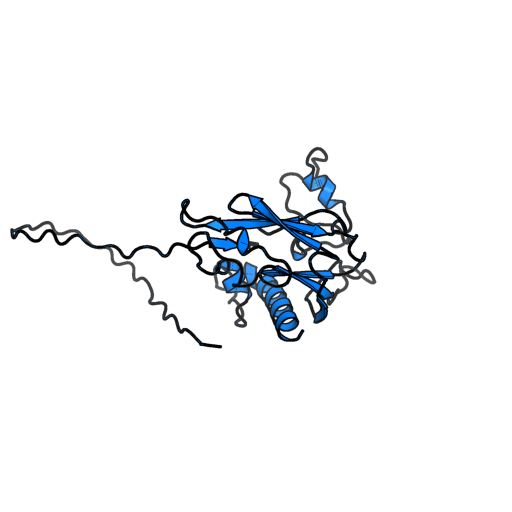 194 ? -19.357 6.392 2.968 1.00 96.25 194 ASN A C 1
ATOM 1419 O O . ASN A 1 194 ? -18.323 6.790 3.511 1.00 96.25 194 ASN A O 1
ATOM 1423 N N . PRO A 1 195 ? -19.390 5.240 2.275 1.00 97.31 195 PRO A N 1
ATOM 1424 C CA . PRO A 1 195 ? -18.187 4.479 1.971 1.00 97.31 195 PRO A CA 1
ATOM 1425 C C . PRO A 1 195 ? -17.159 5.313 1.211 1.00 97.31 195 PRO A C 1
ATOM 1427 O O . PRO A 1 195 ? -17.508 6.009 0.247 1.00 97.31 195 PRO A O 1
ATOM 1430 N N . LEU A 1 196 ? -15.891 5.190 1.609 1.00 97.12 196 LEU A N 1
ATOM 1431 C CA . LEU A 1 196 ? -14.796 5.825 0.882 1.00 97.12 196 LEU A CA 1
ATOM 1432 C C . LEU A 1 196 ? -14.758 5.331 -0.566 1.00 97.12 196 LEU A C 1
ATOM 1434 O O . LEU A 1 196 ? -15.053 4.171 -0.859 1.00 97.12 196 LEU A O 1
ATOM 1438 N N . GLN A 1 197 ? -14.395 6.228 -1.476 1.00 95.19 197 GLN A N 1
ATOM 1439 C CA . GLN A 1 197 ? -14.239 5.902 -2.889 1.00 95.19 197 GLN A CA 1
ATOM 1440 C C . GLN A 1 197 ? -12.773 5.589 -3.205 1.00 95.19 197 GLN A C 1
ATOM 1442 O O . GLN A 1 197 ? -11.860 5.955 -2.467 1.00 95.19 197 GLN A O 1
ATOM 1447 N N . ALA A 1 198 ? -12.544 4.910 -4.325 1.00 94.88 198 ALA A N 1
ATOM 1448 C CA . ALA A 1 198 ? -11.205 4.738 -4.871 1.00 94.88 198 ALA A CA 1
ATOM 1449 C C . ALA A 1 198 ? -10.629 6.086 -5.337 1.00 94.88 198 ALA A C 1
ATOM 1451 O O . ALA A 1 198 ? -11.349 6.887 -5.937 1.00 94.88 198 ALA A O 1
ATOM 1452 N N . ASP A 1 199 ? -9.325 6.296 -5.136 1.00 95.56 199 ASP A N 1
ATOM 1453 C CA . ASP A 1 199 ? -8.590 7.344 -5.852 1.00 95.56 199 ASP A CA 1
ATOM 1454 C C . ASP A 1 199 ? -8.720 7.130 -7.366 1.00 95.56 199 ASP A C 1
ATOM 1456 O O . ASP A 1 199 ? -8.840 5.995 -7.831 1.00 95.56 199 ASP A O 1
ATOM 1460 N N . PHE A 1 200 ? -8.678 8.204 -8.148 1.00 93.31 200 PHE A N 1
ATOM 1461 C CA . PHE A 1 200 ? -8.777 8.143 -9.600 1.00 93.31 200 PHE A CA 1
ATOM 1462 C C . PHE A 1 200 ? -7.688 7.271 -10.246 1.00 93.31 200 PHE A C 1
ATOM 1464 O O . PHE A 1 200 ? -7.984 6.496 -11.165 1.00 93.31 200 PHE A O 1
ATOM 1471 N N . GLU A 1 201 ? -6.437 7.361 -9.784 1.00 95.06 201 GLU A N 1
ATOM 1472 C CA . GLU A 1 201 ? -5.358 6.558 -10.371 1.00 95.06 201 GLU A CA 1
ATOM 1473 C C . GLU A 1 201 ? -5.472 5.091 -9.964 1.00 95.06 201 GLU A C 1
ATOM 1475 O O . GLU A 1 201 ? -5.315 4.218 -10.817 1.00 95.06 201 GLU A O 1
ATOM 1480 N N . TYR A 1 202 ? -5.843 4.800 -8.712 1.00 95.44 202 TYR A N 1
ATOM 1481 C CA . TYR A 1 202 ? -6.145 3.428 -8.295 1.00 95.44 202 TYR A CA 1
ATOM 1482 C C . TYR A 1 202 ? -7.362 2.864 -9.045 1.00 95.44 202 TYR A C 1
ATOM 1484 O O . TYR A 1 202 ? -7.316 1.733 -9.521 1.00 95.44 202 TYR A O 1
ATOM 1492 N N . PHE A 1 203 ? -8.426 3.653 -9.227 1.00 95.19 203 PHE A N 1
ATOM 1493 C CA . PHE A 1 203 ? -9.610 3.277 -10.004 1.00 95.19 203 PHE A CA 1
ATOM 1494 C C . PHE A 1 203 ? -9.245 2.916 -11.449 1.00 95.19 203 PHE A C 1
ATOM 1496 O O . PHE A 1 203 ? -9.727 1.922 -11.996 1.00 95.19 203 PHE A O 1
ATOM 1503 N N . SER A 1 204 ? -8.350 3.695 -12.055 1.00 95.25 204 SER A N 1
ATOM 1504 C CA . SER A 1 204 ? -7.818 3.412 -13.388 1.00 95.25 204 SER A CA 1
ATOM 1505 C C . SER A 1 204 ? -6.942 2.154 -13.385 1.00 95.25 204 SER A C 1
ATOM 1507 O O . SER A 1 204 ? -7.082 1.298 -14.260 1.00 95.25 204 SER A O 1
ATOM 1509 N N . ALA A 1 205 ? -6.079 2.002 -12.377 1.00 95.31 205 ALA A N 1
ATOM 1510 C CA . ALA A 1 205 ? -5.147 0.887 -12.242 1.00 95.31 205 ALA A CA 1
ATOM 1511 C C . ALA A 1 205 ? -5.836 -0.453 -11.924 1.00 95.31 205 ALA A C 1
ATOM 1513 O O . ALA A 1 205 ? -5.362 -1.497 -12.362 1.00 95.31 205 ALA A O 1
ATOM 1514 N N . LYS A 1 206 ? -6.975 -0.458 -11.222 1.00 95.12 206 LYS A N 1
ATOM 1515 C CA . LYS A 1 206 ? -7.746 -1.682 -10.940 1.00 95.12 206 LYS A CA 1
ATOM 1516 C C . LYS A 1 206 ? -8.608 -2.153 -12.112 1.00 95.12 206 LYS A C 1
ATOM 1518 O O . LYS A 1 206 ? -9.239 -3.202 -12.031 1.00 95.12 206 LYS A O 1
ATOM 1523 N N . SER A 1 207 ? -8.667 -1.391 -13.206 1.00 95.38 207 SER A N 1
ATOM 1524 C CA . SER A 1 207 ? -9.357 -1.827 -14.418 1.00 95.38 207 SER A CA 1
ATOM 1525 C C . SER A 1 207 ? -8.624 -3.018 -15.054 1.00 95.38 207 SER A C 1
ATOM 1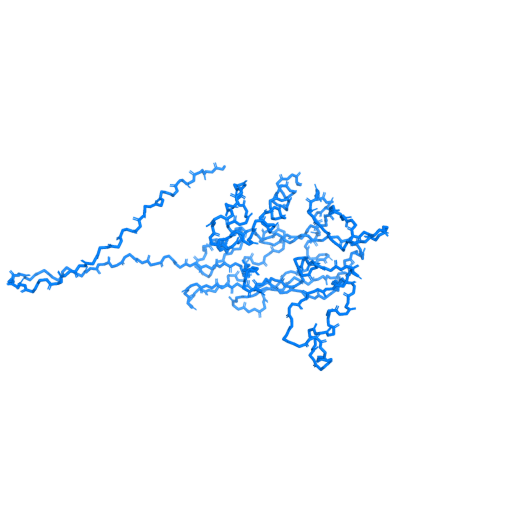527 O O . SER A 1 207 ? -7.400 -2.964 -15.229 1.00 95.38 207 SER A O 1
ATOM 1529 N N . PRO A 1 208 ? -9.343 -4.071 -15.491 1.00 95.06 208 PRO A N 1
ATOM 1530 C CA . PRO A 1 208 ? -8.734 -5.175 -16.232 1.00 95.06 208 PRO A CA 1
ATOM 1531 C C . PRO A 1 208 ? -8.372 -4.783 -17.671 1.00 95.06 208 PRO A C 1
ATOM 1533 O O . PRO A 1 208 ? -7.680 -5.530 -18.361 1.00 95.06 208 PRO A O 1
ATOM 1536 N N . THR A 1 209 ? -8.851 -3.631 -18.148 1.00 95.81 209 THR A N 1
ATOM 1537 C CA . THR A 1 209 ? -8.610 -3.172 -19.518 1.00 95.81 209 THR A CA 1
ATOM 1538 C C . THR A 1 209 ? -7.250 -2.480 -19.597 1.00 95.81 209 THR A C 1
ATOM 1540 O O . THR A 1 209 ? -7.044 -1.521 -18.852 1.00 95.81 209 THR A O 1
ATOM 1543 N N . PRO A 1 210 ? -6.344 -2.905 -20.498 1.00 96.25 210 PRO A N 1
ATOM 1544 C CA . PRO A 1 210 ? -5.072 -2.222 -20.709 1.00 96.25 210 PRO A CA 1
ATOM 1545 C C . PRO A 1 210 ? -5.258 -0.742 -21.046 1.00 96.25 210 PRO A C 1
ATOM 1547 O O . PRO A 1 210 ? -6.135 -0.384 -21.839 1.00 96.25 210 PRO A O 1
ATOM 1550 N N . ILE A 1 211 ? -4.411 0.112 -20.477 1.00 95.19 211 ILE A N 1
ATOM 1551 C CA . ILE A 1 211 ? -4.382 1.536 -20.791 1.00 95.19 211 ILE A CA 1
ATOM 1552 C C . ILE A 1 211 ? -3.662 1.710 -22.137 1.00 95.19 211 ILE A C 1
ATOM 1554 O O . ILE A 1 211 ? -2.505 1.305 -22.276 1.00 95.19 211 ILE A O 1
ATOM 1558 N N . PRO A 1 212 ? -4.306 2.314 -23.154 1.00 95.44 212 PRO A N 1
ATOM 1559 C CA . PRO A 1 212 ? -3.668 2.525 -24.447 1.00 95.44 212 PRO A CA 1
ATOM 1560 C C . PRO A 1 212 ? -2.434 3.421 -24.330 1.00 95.44 212 PRO A C 1
ATOM 1562 O O . PRO A 1 212 ? -2.466 4.431 -23.631 1.00 95.44 212 PRO A O 1
ATOM 1565 N N . ALA A 1 213 ? -1.390 3.131 -25.109 1.00 95.00 213 ALA A N 1
ATOM 1566 C CA . ALA A 1 213 ? -0.175 3.952 -25.154 1.00 95.00 213 ALA A CA 1
ATOM 1567 C C . ALA A 1 213 ? -0.422 5.408 -25.608 1.00 95.00 213 ALA A C 1
ATOM 1569 O O . ALA A 1 213 ? 0.398 6.282 -25.354 1.00 95.00 213 ALA A O 1
ATOM 1570 N N . SER A 1 214 ? -1.552 5.678 -26.270 1.00 95.50 214 SER A N 1
ATOM 1571 C CA . SER A 1 214 ? -1.987 7.024 -26.664 1.00 95.50 214 SER A CA 1
ATOM 1572 C C . SER A 1 214 ? -2.731 7.790 -25.561 1.00 95.50 214 SER A C 1
ATOM 1574 O O . SER A 1 214 ? -3.107 8.939 -25.773 1.00 95.50 214 SER A O 1
ATOM 1576 N N . SER A 1 215 ? -3.022 7.151 -24.424 1.00 94.25 215 SER A N 1
ATOM 1577 C CA . SER A 1 215 ? -3.719 7.766 -23.293 1.00 94.25 215 SER A CA 1
ATOM 1578 C C . SER A 1 215 ? -2.790 8.692 -22.511 1.00 94.25 215 SER A C 1
ATOM 1580 O O . SER A 1 215 ? -1.606 8.400 -22.351 1.00 94.25 215 SER A O 1
ATOM 1582 N N . SER A 1 216 ? -3.341 9.750 -21.912 1.00 91.69 216 SER A N 1
ATOM 1583 C CA . SER A 1 216 ? -2.621 10.557 -20.917 1.00 91.69 216 SER A CA 1
ATOM 1584 C C . SER A 1 216 ? -2.216 9.752 -19.676 1.00 91.69 216 SER A C 1
ATOM 1586 O O . SER A 1 216 ? -1.326 10.169 -18.946 1.00 91.69 216 SER A O 1
ATOM 1588 N N . LEU A 1 217 ? -2.844 8.593 -19.446 1.00 92.56 217 LEU A N 1
ATOM 1589 C CA . LEU A 1 217 ? -2.543 7.680 -18.341 1.00 92.56 217 LEU A CA 1
ATOM 1590 C C . LEU A 1 217 ? -1.601 6.534 -18.738 1.00 92.56 217 LEU A C 1
ATOM 1592 O O . LEU A 1 217 ? -1.430 5.607 -17.955 1.00 92.56 217 LEU A O 1
ATOM 1596 N N . ALA A 1 218 ? -1.003 6.550 -19.935 1.00 94.38 218 ALA A N 1
ATOM 1597 C CA . ALA A 1 218 ? -0.185 5.437 -20.434 1.00 94.38 218 ALA A CA 1
ATOM 1598 C C . ALA A 1 218 ? 0.941 5.017 -19.467 1.00 94.38 218 ALA A C 1
ATOM 1600 O O . ALA A 1 218 ? 1.247 3.831 -19.356 1.00 94.38 218 ALA A O 1
ATOM 1601 N N . ALA A 1 219 ? 1.510 5.968 -18.718 1.00 91.81 219 ALA A N 1
ATOM 1602 C CA . ALA A 1 219 ? 2.538 5.704 -17.710 1.00 91.81 219 ALA A CA 1
ATOM 1603 C C . ALA A 1 219 ? 2.055 4.819 -16.542 1.00 91.81 219 ALA A C 1
ATOM 1605 O O . ALA A 1 219 ? 2.878 4.204 -15.870 1.00 91.81 219 ALA A O 1
ATOM 1606 N N . LEU A 1 220 ? 0.740 4.717 -16.316 1.00 93.81 220 LEU A N 1
ATOM 1607 C CA . LEU A 1 220 ? 0.155 3.860 -15.285 1.00 93.81 220 LEU A CA 1
ATOM 1608 C C . LEU A 1 220 ? -0.019 2.406 -15.727 1.00 93.81 220 LEU A C 1
ATOM 1610 O O . LEU A 1 220 ? -0.354 1.583 -14.884 1.00 93.81 220 LEU A O 1
ATOM 1614 N N . GLU A 1 221 ? 0.205 2.041 -16.994 1.00 95.69 221 GLU A N 1
ATOM 1615 C CA . GLU A 1 221 ? -0.012 0.654 -17.444 1.00 95.69 221 GLU A CA 1
ATOM 1616 C C . GLU A 1 221 ? 0.808 -0.389 -16.654 1.00 95.69 221 GLU A C 1
ATOM 1618 O O . GLU A 1 221 ? 0.230 -1.404 -16.260 1.00 95.69 221 GLU A O 1
ATOM 1623 N N . PRO A 1 222 ? 2.100 -0.173 -16.330 1.00 92.94 222 PRO A N 1
ATOM 1624 C CA . PRO A 1 222 ? 2.834 -1.101 -15.468 1.00 92.94 222 PRO A CA 1
ATOM 1625 C C . PRO A 1 222 ? 2.221 -1.213 -14.064 1.00 92.94 222 PRO A C 1
ATOM 1627 O O . PRO A 1 222 ? 2.088 -2.312 -13.528 1.00 92.94 222 PRO A O 1
ATOM 1630 N N . VAL A 1 223 ? 1.779 -0.090 -13.488 1.00 93.94 223 VAL A N 1
ATOM 1631 C CA . VAL A 1 223 ? 1.110 -0.063 -12.176 1.00 93.94 223 VAL A CA 1
ATOM 1632 C C . VAL A 1 223 ? -0.229 -0.797 -12.241 1.00 93.94 223 VAL A C 1
ATOM 1634 O 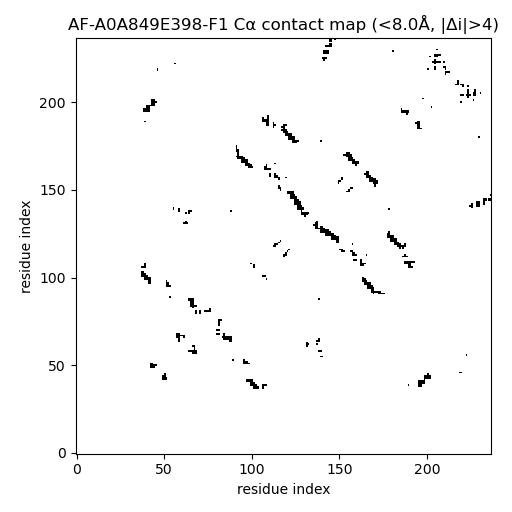O . VAL A 1 223 ? -0.537 -1.583 -11.350 1.00 93.94 223 VAL A O 1
ATOM 1637 N N . ARG A 1 224 ? -0.995 -0.625 -13.324 1.00 96.12 224 ARG A N 1
ATOM 1638 C CA . ARG A 1 224 ? -2.258 -1.331 -13.570 1.00 96.12 224 ARG A CA 1
ATOM 1639 C C . ARG A 1 224 ? -2.062 -2.845 -13.513 1.00 96.12 224 ARG A C 1
ATOM 1641 O O . ARG A 1 224 ? -2.868 -3.542 -12.902 1.00 96.12 224 ARG A O 1
ATOM 1648 N N . GLN A 1 225 ? -0.989 -3.366 -14.107 1.00 95.31 225 GLN A N 1
ATOM 1649 C CA . GLN A 1 225 ? -0.685 -4.800 -14.070 1.00 95.31 225 GLN A CA 1
ATOM 1650 C C . GLN A 1 225 ? -0.393 -5.296 -12.649 1.00 95.31 225 GLN A C 1
ATOM 1652 O O . GLN A 1 225 ? -0.926 -6.331 -12.252 1.00 95.31 225 GLN A O 1
ATOM 1657 N N . LEU A 1 226 ? 0.391 -4.542 -11.869 1.00 94.62 226 LEU A N 1
ATOM 1658 C CA . LEU A 1 226 ? 0.674 -4.869 -10.468 1.00 94.62 226 LEU A CA 1
ATOM 1659 C C . LEU A 1 226 ? -0.595 -4.834 -9.608 1.00 94.62 226 LEU A C 1
ATOM 1661 O O . LEU A 1 226 ? -0.847 -5.774 -8.859 1.00 94.62 226 LEU A O 1
ATOM 1665 N N . VAL A 1 227 ? -1.420 -3.795 -9.763 1.00 95.88 227 VAL A N 1
ATOM 1666 C CA . VAL A 1 227 ? -2.696 -3.668 -9.047 1.00 95.88 227 VAL A CA 1
ATOM 1667 C C . VAL A 1 227 ? -3.629 -4.821 -9.403 1.00 95.88 227 VAL A C 1
ATOM 1669 O O . VAL A 1 227 ? -4.168 -5.453 -8.508 1.00 95.88 227 VAL A O 1
ATOM 1672 N N . ASN A 1 228 ? -3.779 -5.181 -10.680 1.00 97.06 228 ASN A N 1
ATOM 1673 C CA . ASN A 1 228 ? -4.631 -6.315 -11.060 1.00 97.06 228 ASN A CA 1
ATOM 1674 C C . ASN A 1 228 ? -4.130 -7.655 -10.492 1.00 97.06 228 ASN A C 1
ATOM 1676 O O . ASN A 1 228 ? -4.946 -8.519 -10.184 1.00 97.06 228 ASN A O 1
ATOM 1680 N N . ALA A 1 229 ? -2.815 -7.835 -10.333 1.00 95.94 229 ALA A N 1
ATOM 1681 C CA . ALA A 1 229 ? -2.260 -9.014 -9.669 1.00 95.94 229 ALA A CA 1
ATOM 1682 C C . ALA A 1 229 ? -2.628 -9.050 -8.172 1.00 95.94 229 ALA A C 1
ATOM 1684 O O . ALA A 1 229 ? -3.012 -10.098 -7.656 1.00 95.94 229 ALA A O 1
ATOM 1685 N N . MET A 1 230 ? -2.585 -7.894 -7.499 1.00 95.50 230 MET A N 1
ATOM 1686 C CA . MET A 1 230 ? -3.039 -7.733 -6.112 1.00 95.50 230 MET A CA 1
ATOM 1687 C C . MET A 1 230 ? -4.544 -8.000 -5.964 1.00 95.50 230 MET A C 1
ATOM 1689 O O . MET A 1 230 ? -4.930 -8.797 -5.112 1.00 95.50 230 MET A O 1
ATOM 1693 N N . GLU A 1 231 ? -5.386 -7.407 -6.821 1.00 95.31 231 GLU A N 1
ATOM 1694 C CA . GLU A 1 231 ? -6.843 -7.632 -6.818 1.00 95.31 231 GLU A CA 1
ATOM 1695 C C . GLU A 1 231 ? -7.176 -9.116 -7.020 1.00 95.31 231 GLU A C 1
ATOM 1697 O O . GLU A 1 231 ? -7.968 -9.683 -6.275 1.00 95.31 231 GLU A O 1
ATOM 1702 N N . ALA A 1 232 ? -6.528 -9.773 -7.989 1.00 95.19 232 ALA A N 1
ATOM 1703 C CA . ALA A 1 232 ? -6.761 -11.186 -8.268 1.00 95.19 232 ALA A CA 1
ATOM 1704 C C . ALA A 1 232 ? -6.363 -12.092 -7.092 1.00 95.19 232 ALA A C 1
ATOM 1706 O O . ALA A 1 232 ? -7.037 -13.086 -6.828 1.00 95.19 232 ALA A O 1
ATOM 1707 N N . ALA A 1 233 ? -5.279 -11.760 -6.385 1.00 94.31 233 ALA A N 1
ATOM 1708 C CA . ALA A 1 233 ? -4.866 -12.497 -5.197 1.00 94.31 233 ALA A CA 1
ATOM 1709 C C . ALA A 1 233 ? -5.816 -12.265 -4.013 1.00 94.31 233 ALA A C 1
ATOM 1711 O O . ALA A 1 233 ? -6.109 -13.214 -3.291 1.00 94.31 233 ALA A O 1
ATOM 1712 N N . ALA A 1 234 ? -6.308 -11.035 -3.835 1.00 90.44 234 ALA A N 1
ATOM 1713 C CA . ALA A 1 234 ? -7.273 -10.692 -2.792 1.00 90.44 234 ALA A CA 1
ATOM 1714 C C . ALA A 1 234 ? -8.636 -11.372 -3.006 1.00 90.44 234 ALA A C 1
ATOM 1716 O O . ALA A 1 234 ? -9.233 -11.829 -2.042 1.00 90.44 234 ALA A O 1
ATOM 1717 N N . ASP A 1 235 ? -9.101 -11.491 -4.254 1.00 88.31 235 ASP A N 1
ATOM 1718 C CA . ASP A 1 235 ? -10.361 -12.174 -4.591 1.00 88.31 235 ASP A CA 1
ATOM 1719 C C . ASP A 1 235 ? -10.286 -13.708 -4.440 1.00 88.31 235 ASP A C 1
ATOM 1721 O O . ASP A 1 235 ? -11.319 -14.380 -4.373 1.00 88.31 235 ASP A O 1
ATOM 1725 N N . ALA A 1 236 ? -9.077 -14.279 -4.448 1.00 79.62 236 ALA A N 1
ATOM 1726 C CA . ALA A 1 236 ? -8.846 -15.723 -4.390 1.00 79.62 236 ALA A CA 1
ATOM 1727 C C . ALA A 1 236 ? -8.563 -16.264 -2.976 1.00 79.62 236 ALA A C 1
ATOM 1729 O O . ALA A 1 236 ? -8.600 -17.486 -2.793 1.00 79.62 236 ALA A O 1
ATOM 1730 N N . GLY A 1 237 ? -8.225 -15.386 -2.025 1.00 58.88 237 GLY A N 1
ATOM 1731 C CA . GLY A 1 237 ? -7.949 -15.715 -0.619 1.00 58.88 237 GLY A CA 1
ATOM 1732 C C . GLY A 1 237 ? -9.205 -15.719 0.240 1.00 58.88 237 GLY A C 1
ATOM 1733 O O . GLY A 1 237 ? -9.244 -16.550 1.175 1.00 58.88 237 GLY A O 1
#

Radius of gyration: 22.29 Å; Cα contacts (8 Å, |Δi|>4): 382; chains: 1; bounding box: 65×58×46 Å

Secondary structure (DSSP, 8-state):
--------------------------------PPPPPP-EEE--BGGGTB--BS-GGGGTT-SSS------S-TT-TTSHHHHHTT-SS--SS--EEEEEEESSTT--B-GGG--BTTTEEEEEEEE---EEETTEE-S---EEEEEEEPPBTTTEEEEEEETTEEEEEESSPPPTT-EEEEEE-TT-BBTTSPBPPPPHHHHHHT-SSPPPTTSTTGGGHHHHHHHHHHHHHHHH-

Solvent-accessible surface area (backbone atoms only — not comparable to full-atom values): 14206 Å² total; per-residue (Å²): 138,84,84,80,85,78,84,83,80,81,85,76,91,73,90,79,81,86,79,89,79,89,81,89,74,100,65,90,77,71,83,78,70,81,79,76,82,79,50,41,22,54,50,38,33,71,95,76,72,44,52,47,52,85,52,75,75,34,40,61,90,44,67,81,48,24,37,48,67,91,66,97,55,83,83,41,77,85,39,68,67,47,56,53,31,71,30,80,63,76,71,51,54,59,64,32,48,44,48,43,50,51,85,36,92,88,57,32,53,26,64,89,28,54,34,52,76,60,15,37,41,45,28,39,35,43,54,53,44,55,65,50,43,97,92,36,66,30,80,58,52,45,40,70,36,59,75,45,74,60,51,54,81,65,42,30,42,51,41,65,75,53,58,43,29,33,33,45,33,44,70,44,69,50,70,79,101,62,47,73,48,78,46,78,40,63,57,24,25,32,65,86,68,47,55,44,46,73,24,71,53,46,52,57,19,60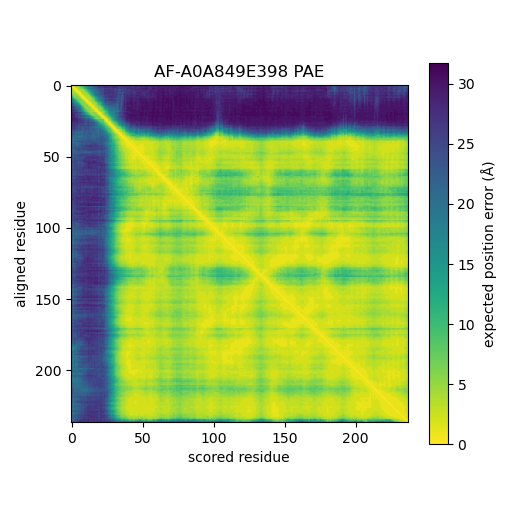,41,90,66,81,57,52,83,86,42,96,58,29,86,45,37,69,54,16,55,39,42,40,26,42,53,56,21,64,77,72,103

Sequence (237 aa):
MQKSNFLFTTLITASLLINLTGCGSDDNDTIELPEIPKLMVPTYAPSAGSIPVPNDILFLGTTDLTLNIPVADPENFGDPQVAINSLDGWSALAPFAINFHANDASLTLNPSSVVGGAGVHVFQVNTLRAEVAPGIPGPTGPVTSVIRELTPNLEYVVTPTSSSSIAIIPTTPFEQQAGYMVVLTNALTDSAGNPLQADFEYFSAKSPTPIPASSSLAALEPVRQLVNAMEAAADAG

Foldseek 3Di:
DDDDDDDDDDDDDDDDDDDDDDDDDDDPPPPPDDDDDKAKAWFDDVVVVTHWPPDPVQLPPDLPQFGNRDDPDLVPPVDVVNVNRVDNDDFQFDKIKIFMDIPDPPKFWDFVLQFEPGQKWKFWFDFDFPHSDVVRTHLGHATQATPDIDDEPPQWDWGDPDRTMIIIGGPDGDDPSIDMDMDGDQSTAIPVRGRHDYDPLLVVLCDPDADDCPDPNNVCRRVSRSSVSVVVNVVVD

Nearest PDB structures (foldseek):
  3kho-assembly1_B  TM=3.936E-01  e=2.366E-02  Mus musculus
  4k73-assembly1_A  TM=5.600E-01  e=8.787E-01  Mycobacterium tuberculosis H37Rv
  8tgv-assembly1_L  TM=3.199E-01  e=3.559E-01  Homo sapiens
  6oz3-assembly1_L  TM=3.176E-01  e=7.334E-01  Homo sapiens

pLDDT: mean 86.78, std 17.58, range [28.73, 98.25]